Protein AF-A0A970ZNP4-F1 (afdb_monomer)

Mean predicted aligned error: 9.45 Å

Structure (mmCIF, N/CA/C/O backbone):
data_AF-A0A970ZNP4-F1
#
_entry.id   AF-A0A970ZNP4-F1
#
loop_
_atom_site.group_PDB
_atom_site.id
_atom_site.type_symbol
_atom_site.label_atom_id
_atom_site.label_alt_id
_atom_site.label_comp_id
_atom_site.label_asym_id
_atom_site.label_entity_id
_atom_site.label_seq_id
_atom_site.pdbx_PDB_ins_code
_atom_site.Cartn_x
_atom_site.Cartn_y
_atom_site.Cartn_z
_atom_site.occupancy
_atom_site.B_iso_or_equiv
_atom_site.auth_seq_id
_atom_site.auth_comp_id
_atom_site.auth_asym_id
_atom_site.auth_atom_id
_atom_site.pdbx_PDB_model_num
ATOM 1 N N . MET A 1 1 ? -16.690 27.751 26.626 1.00 48.38 1 MET A N 1
ATOM 2 C CA . MET A 1 1 ? -16.651 26.435 27.299 1.00 48.38 1 MET A CA 1
ATOM 3 C C . MET A 1 1 ? -15.230 25.912 27.147 1.00 48.38 1 MET A C 1
ATOM 5 O O . MET A 1 1 ? -14.760 25.891 26.016 1.00 48.38 1 MET A O 1
ATOM 9 N N . ARG A 1 2 ? -14.487 25.682 28.239 1.00 40.22 2 ARG A N 1
ATOM 10 C CA . ARG A 1 2 ? -13.051 25.351 28.149 1.00 40.22 2 ARG A CA 1
ATOM 11 C C . ARG A 1 2 ? -12.902 23.852 27.873 1.00 40.22 2 ARG A C 1
ATOM 13 O O . ARG A 1 2 ? -13.721 23.067 28.326 1.00 40.22 2 ARG A O 1
ATOM 20 N N . GLU A 1 3 ? -11.854 23.448 27.167 1.00 37.31 3 GLU A N 1
ATOM 21 C CA . GLU A 1 3 ? -11.549 22.052 26.788 1.00 37.31 3 GLU A CA 1
ATOM 22 C C . GLU A 1 3 ? -11.584 21.066 27.981 1.00 37.31 3 GLU A C 1
ATOM 24 O O . GLU A 1 3 ? -12.056 19.936 27.865 1.00 37.31 3 GLU A O 1
ATOM 29 N N . ARG A 1 4 ? -11.217 21.542 29.180 1.00 40.09 4 ARG A N 1
ATOM 30 C CA . ARG A 1 4 ? -11.332 20.806 30.453 1.00 40.09 4 ARG A CA 1
ATOM 31 C C . ARG A 1 4 ? -12.770 20.490 30.888 1.00 40.09 4 ARG A C 1
ATOM 33 O O . ARG A 1 4 ? -12.976 19.500 31.584 1.00 40.09 4 ARG A O 1
ATOM 40 N N . ASP A 1 5 ? -13.746 21.304 30.499 1.00 43.19 5 ASP A N 1
ATOM 41 C CA . ASP A 1 5 ? -15.160 21.101 30.836 1.00 43.19 5 ASP A CA 1
ATOM 42 C C . ASP A 1 5 ? -15.802 20.051 29.909 1.00 43.19 5 ASP A C 1
ATOM 44 O O . ASP A 1 5 ? -16.650 19.278 30.348 1.00 43.19 5 ASP A O 1
ATOM 48 N N . ILE A 1 6 ? -15.341 19.962 28.653 1.00 50.75 6 ILE A N 1
ATOM 49 C CA . ILE A 1 6 ? -15.763 18.940 27.676 1.00 50.75 6 ILE A CA 1
ATOM 50 C C . ILE A 1 6 ? -15.224 17.560 28.077 1.00 50.75 6 ILE A C 1
ATOM 52 O O . ILE A 1 6 ? -15.974 16.586 28.090 1.00 50.75 6 ILE A O 1
ATOM 56 N N . LEU A 1 7 ? -13.951 17.481 28.477 1.00 48.47 7 LEU A N 1
ATOM 57 C CA . LEU A 1 7 ? -13.337 16.230 28.938 1.00 48.47 7 LEU A CA 1
ATOM 58 C C . LEU A 1 7 ? -13.996 15.693 30.221 1.00 48.47 7 LEU A C 1
ATOM 60 O O . LEU A 1 7 ? -14.246 14.498 30.322 1.00 48.47 7 LEU A O 1
ATOM 64 N N . ARG A 1 8 ? -14.384 16.572 31.159 1.00 49.75 8 ARG A N 1
ATOM 65 C CA . ARG A 1 8 ? -15.131 16.176 32.371 1.00 49.75 8 ARG A CA 1
ATOM 66 C C . ARG A 1 8 ? -16.548 15.673 32.090 1.00 49.75 8 ARG A C 1
ATOM 68 O O . ARG A 1 8 ? -17.043 14.834 32.833 1.00 49.75 8 ARG A O 1
ATOM 75 N N . LEU A 1 9 ? -17.203 16.170 31.040 1.00 50.91 9 LEU A N 1
ATOM 76 C CA . LEU A 1 9 ? -18.527 15.696 30.621 1.00 50.91 9 LEU A CA 1
ATOM 77 C C . LEU A 1 9 ? -18.460 14.311 29.956 1.00 50.91 9 LEU A C 1
ATOM 79 O O . LEU A 1 9 ? -19.361 13.496 30.157 1.00 50.91 9 LEU A O 1
ATOM 83 N N . LEU A 1 10 ? -17.383 14.017 29.219 1.00 50.75 10 LEU A N 1
ATOM 84 C CA . LEU A 1 10 ? -17.155 12.714 28.582 1.00 50.75 10 LEU A CA 1
ATOM 85 C C . LEU A 1 10 ? -16.778 11.601 29.577 1.00 50.75 10 LEU A C 1
ATOM 87 O O . LEU A 1 10 ? -17.023 10.435 29.283 1.00 50.75 10 LEU A O 1
ATOM 91 N N . ASP A 1 11 ? -16.271 11.950 30.762 1.00 53.75 11 ASP A N 1
ATOM 92 C CA . ASP A 1 11 ? -15.848 11.011 31.818 1.00 53.75 11 ASP A CA 1
ATOM 93 C C . ASP A 1 11 ? -16.988 10.492 32.712 1.00 53.75 11 ASP A C 1
ATOM 95 O O . ASP A 1 11 ? -16.768 9.753 33.674 1.00 53.75 11 ASP A O 1
ATOM 99 N N . THR A 1 12 ? -18.240 10.851 32.416 1.00 62.88 12 THR A N 1
ATOM 100 C CA . THR A 1 12 ? -19.369 10.352 33.207 1.00 62.88 12 THR A CA 1
ATOM 101 C C . THR A 1 12 ? -19.718 8.934 32.731 1.00 62.88 12 THR A C 1
ATOM 103 O O . THR A 1 12 ? -20.007 8.758 31.544 1.00 62.88 12 THR A O 1
ATOM 106 N N . PRO A 1 13 ? -19.772 7.907 33.605 1.00 67.94 13 PRO A N 1
ATOM 107 C CA . PRO A 1 13 ? -20.071 6.527 33.199 1.00 67.94 13 PRO A CA 1
ATOM 108 C C . PRO A 1 13 ? -21.370 6.376 32.391 1.00 67.94 13 PRO A C 1
ATOM 110 O O . PRO A 1 13 ? -21.475 5.511 31.523 1.00 67.94 13 PRO A O 1
ATOM 113 N N . SER A 1 14 ? -22.351 7.250 32.637 1.00 74.94 14 SER A N 1
ATOM 114 C CA . SER A 1 14 ? -23.608 7.337 31.888 1.00 74.94 14 SER A CA 1
ATOM 115 C C . SER A 1 14 ? -23.428 7.845 30.451 1.00 74.94 14 SER A C 1
ATOM 117 O O . SER A 1 14 ? -24.076 7.333 29.539 1.00 74.94 14 SER A O 1
ATOM 119 N N . VAL A 1 15 ? -22.529 8.806 30.229 1.00 74.06 15 VAL A N 1
ATOM 120 C CA . VAL A 1 15 ? -22.193 9.345 28.902 1.00 74.06 15 VAL A CA 1
ATOM 121 C C . VAL A 1 15 ? -21.414 8.306 28.101 1.00 74.06 15 VAL A C 1
ATOM 123 O O . VAL A 1 15 ? -21.792 8.009 26.971 1.00 74.06 15 VAL A O 1
ATOM 126 N N . LEU A 1 16 ? -20.413 7.661 28.709 1.00 70.69 16 LEU A N 1
ATOM 127 C CA . LEU A 1 16 ? -19.675 6.563 28.075 1.00 70.69 16 LEU A CA 1
ATOM 128 C C . LEU A 1 16 ? -20.585 5.386 27.709 1.00 70.69 16 LEU A C 1
ATOM 130 O O . LEU A 1 16 ? -20.451 4.821 26.623 1.00 70.69 16 LEU A O 1
ATOM 134 N N . LYS A 1 17 ? -21.534 5.024 28.582 1.00 77.75 17 LYS A N 1
ATOM 135 C CA . LYS A 1 17 ? -22.530 3.985 28.290 1.00 77.75 17 LYS A CA 1
ATOM 136 C C . LYS A 1 17 ? -23.387 4.359 27.078 1.00 77.75 17 LYS A C 1
ATOM 138 O O . LYS A 1 17 ? -23.500 3.557 26.157 1.00 77.75 17 LYS A O 1
ATOM 143 N N . ARG A 1 18 ? -23.913 5.586 27.037 1.00 76.19 18 ARG A N 1
ATOM 144 C CA . ARG A 1 18 ? -24.729 6.077 25.916 1.00 76.19 18 ARG A CA 1
ATOM 145 C C . ARG A 1 18 ? -23.945 6.128 24.600 1.00 76.19 18 ARG A C 1
ATOM 147 O O . ARG A 1 18 ? -24.473 5.728 23.567 1.00 76.19 18 ARG A O 1
ATOM 154 N N . ILE A 1 19 ? -22.682 6.561 24.640 1.00 72.38 19 ILE A N 1
ATOM 155 C CA . ILE A 1 19 ? -21.787 6.548 23.472 1.00 72.38 19 ILE A CA 1
ATOM 156 C C . ILE A 1 19 ? -21.588 5.112 22.975 1.00 72.38 19 ILE A C 1
ATOM 158 O O . ILE A 1 19 ? -21.717 4.855 21.782 1.00 72.38 19 ILE A O 1
ATOM 162 N N . ARG A 1 20 ? -21.324 4.156 23.875 1.00 75.81 20 ARG A N 1
ATOM 163 C CA . ARG A 1 20 ? -21.176 2.737 23.511 1.00 75.81 20 ARG A CA 1
ATOM 164 C C . ARG A 1 20 ? -22.447 2.163 22.888 1.00 75.81 20 ARG A C 1
ATOM 166 O O . ARG A 1 20 ? -22.358 1.449 21.896 1.00 75.81 20 ARG A O 1
ATOM 173 N N . GLU A 1 21 ? -23.615 2.492 23.434 1.00 80.12 21 GLU A N 1
ATOM 174 C CA . GLU A 1 21 ? -24.911 2.075 22.885 1.00 80.12 21 GLU A CA 1
ATOM 175 C C . GLU A 1 21 ? -25.157 2.665 21.489 1.00 80.12 21 GLU A C 1
ATOM 177 O O . GLU A 1 21 ? -25.585 1.941 20.590 1.00 80.12 21 GLU A O 1
ATOM 182 N N . GLN A 1 22 ? -24.824 3.942 21.272 1.00 77.06 22 GLN A N 1
ATOM 183 C CA . GLN A 1 22 ? -24.899 4.572 19.950 1.00 77.06 22 GLN A CA 1
ATOM 184 C C . GLN A 1 22 ? -23.922 3.949 18.951 1.00 77.06 22 GLN A C 1
ATOM 186 O O . GLN A 1 22 ? -24.313 3.658 17.825 1.00 77.06 22 GLN A O 1
ATOM 191 N N . LEU A 1 23 ? -22.677 3.684 19.353 1.00 76.69 23 LEU A N 1
ATOM 192 C CA . LEU A 1 23 ? -21.701 3.004 18.497 1.00 76.69 23 LEU A CA 1
ATOM 193 C C . LEU A 1 23 ? -22.172 1.597 18.117 1.00 76.69 23 LEU A C 1
ATOM 195 O O . LEU A 1 23 ? -22.095 1.226 16.949 1.00 76.69 23 LEU A O 1
ATOM 199 N N . ALA A 1 24 ? -22.721 0.837 19.070 1.00 79.50 24 ALA A N 1
ATOM 200 C CA . ALA A 1 24 ? -23.290 -0.482 18.801 1.00 79.50 24 ALA A CA 1
ATOM 201 C C . ALA A 1 24 ? -24.495 -0.407 17.849 1.00 79.50 24 ALA A C 1
ATOM 203 O O . ALA A 1 24 ? -24.651 -1.257 16.973 1.00 79.50 24 ALA A O 1
ATOM 204 N N . HIS A 1 25 ? -25.335 0.621 17.992 1.00 80.81 25 HIS A N 1
ATOM 205 C CA . HIS A 1 25 ? -26.450 0.880 17.084 1.00 80.81 25 HIS A CA 1
ATOM 206 C C . HIS A 1 25 ? -25.985 1.189 15.658 1.00 80.81 25 HIS A C 1
ATOM 208 O O . HIS A 1 25 ? -26.471 0.568 14.714 1.00 80.81 25 HIS A O 1
ATOM 214 N N . TYR A 1 26 ? -25.006 2.081 15.493 1.00 74.25 26 TYR A N 1
ATOM 215 C CA . TYR A 1 26 ? -24.437 2.382 14.177 1.00 74.25 26 TYR A CA 1
ATOM 216 C C . TYR A 1 26 ? -23.738 1.180 13.558 1.00 74.25 26 TYR A C 1
ATOM 218 O O . TYR A 1 26 ? -23.892 0.938 12.366 1.00 74.25 26 TYR A O 1
ATOM 226 N N . GLN A 1 27 ? -23.030 0.388 14.363 1.00 78.06 27 GLN A N 1
ATOM 227 C CA . GLN A 1 27 ? -22.402 -0.838 13.890 1.00 78.06 27 GLN A CA 1
ATOM 228 C C . GLN A 1 27 ? -23.439 -1.801 13.294 1.00 78.06 27 GLN A C 1
ATOM 230 O O . GLN A 1 27 ? -23.195 -2.338 12.220 1.00 78.06 27 GLN A O 1
ATOM 235 N N . ARG A 1 28 ? -24.599 -1.988 13.944 1.00 81.69 28 ARG A N 1
ATOM 236 C CA . ARG A 1 28 ? -25.686 -2.824 13.401 1.00 81.69 28 ARG A CA 1
ATOM 237 C C . ARG A 1 28 ? -26.210 -2.293 12.072 1.00 81.69 28 ARG A C 1
ATOM 239 O O . ARG A 1 28 ? -26.260 -3.051 11.115 1.00 81.69 28 ARG A O 1
ATOM 246 N N . LYS A 1 29 ? -26.498 -0.991 11.986 1.00 78.75 29 LYS A N 1
ATOM 247 C CA . LYS A 1 29 ? -26.946 -0.364 10.732 1.00 78.75 29 LYS A CA 1
ATOM 248 C C . LYS A 1 29 ? -25.938 -0.526 9.594 1.00 78.75 29 LYS A C 1
ATOM 250 O O . LYS A 1 29 ? -26.331 -0.729 8.455 1.00 78.75 29 LYS A O 1
ATOM 255 N N . LEU A 1 30 ? -24.643 -0.422 9.891 1.00 74.50 30 LEU A N 1
ATOM 256 C CA . LEU A 1 30 ? -23.593 -0.613 8.892 1.00 74.50 30 LEU A CA 1
ATOM 257 C C . LEU A 1 30 ? -23.486 -2.072 8.435 1.00 74.50 30 LEU A C 1
ATOM 259 O O . LEU A 1 30 ? -23.190 -2.296 7.269 1.00 74.50 30 LEU A O 1
ATOM 263 N N . VAL A 1 31 ? -23.738 -3.045 9.319 1.00 79.19 31 VAL A N 1
ATOM 264 C CA . VAL A 1 31 ? -23.841 -4.463 8.933 1.00 79.19 31 VAL A CA 1
ATOM 265 C C . VAL A 1 31 ? -25.063 -4.687 8.048 1.00 79.19 31 VAL A C 1
ATOM 267 O O . VAL A 1 31 ? -24.909 -5.255 6.980 1.00 79.19 31 VAL A O 1
ATOM 270 N N . GLU A 1 32 ? -26.236 -4.180 8.431 1.00 81.00 32 GLU A N 1
ATOM 271 C CA . GLU A 1 32 ? -27.460 -4.280 7.619 1.00 81.00 32 GLU A CA 1
ATOM 272 C C . GLU A 1 32 ? -27.266 -3.665 6.225 1.00 81.00 32 GLU A C 1
ATOM 274 O O . GLU A 1 32 ? -27.632 -4.271 5.224 1.00 81.00 32 GLU A O 1
ATOM 279 N N . LEU A 1 33 ? -26.626 -2.492 6.151 1.00 75.81 33 LEU A N 1
ATOM 280 C CA . LEU A 1 33 ? -26.272 -1.861 4.881 1.00 75.81 33 LEU A CA 1
ATOM 281 C C . LEU A 1 33 ? -25.282 -2.727 4.090 1.00 75.81 33 LEU A C 1
ATOM 283 O O . LEU A 1 33 ? -25.441 -2.887 2.889 1.00 75.81 33 LEU A O 1
ATOM 287 N N . ALA A 1 34 ? -24.269 -3.290 4.759 1.00 73.31 34 ALA A N 1
ATOM 288 C CA . ALA A 1 34 ? -23.287 -4.184 4.153 1.00 73.31 34 ALA A CA 1
ATOM 289 C C . ALA A 1 34 ? -23.894 -5.500 3.649 1.00 73.31 34 ALA A C 1
ATOM 291 O O . ALA A 1 34 ? -23.350 -6.104 2.737 1.00 73.31 34 ALA A O 1
ATOM 292 N N . GLU A 1 35 ? -24.998 -5.970 4.216 1.00 79.50 35 GLU A N 1
ATOM 293 C CA . GLU A 1 35 ? -25.706 -7.168 3.750 1.00 79.50 35 GLU A CA 1
ATOM 294 C C . GLU A 1 35 ? -26.656 -6.872 2.575 1.00 79.50 35 GLU A C 1
ATOM 296 O O . GLU A 1 35 ? -27.124 -7.805 1.925 1.00 79.50 35 GLU A O 1
ATOM 301 N N . ASP A 1 36 ? -26.900 -5.596 2.256 1.00 77.19 36 ASP A N 1
ATOM 302 C CA . ASP A 1 36 ? -27.669 -5.191 1.080 1.00 77.19 36 ASP A CA 1
ATOM 303 C C . ASP A 1 36 ? -26.842 -5.386 -0.205 1.00 77.19 36 ASP A C 1
ATOM 305 O O . ASP A 1 36 ? -25.838 -4.707 -0.449 1.00 77.19 36 ASP A O 1
ATOM 309 N N . ASP A 1 37 ? -27.302 -6.301 -1.062 1.00 60.91 37 ASP A N 1
ATOM 310 C CA . ASP A 1 37 ? -26.721 -6.630 -2.374 1.00 60.91 37 ASP A CA 1
ATOM 311 C C . ASP A 1 37 ? -26.656 -5.431 -3.348 1.00 60.91 37 ASP A C 1
ATOM 313 O O . ASP A 1 37 ? -26.075 -5.534 -4.432 1.00 60.91 37 ASP A O 1
ATOM 317 N N . GLN A 1 38 ? -27.233 -4.275 -2.996 1.00 65.06 38 GLN A N 1
ATOM 318 C CA . GLN A 1 38 ? -27.072 -3.038 -3.765 1.00 65.06 38 GLN A CA 1
ATOM 319 C C . GLN A 1 38 ? -25.725 -2.326 -3.552 1.00 65.06 38 GLN A C 1
ATOM 321 O O . GLN A 1 38 ? -25.400 -1.403 -4.315 1.00 65.06 38 GLN A O 1
ATOM 326 N N . ILE A 1 39 ? -24.904 -2.740 -2.578 1.00 55.62 39 ILE A N 1
ATOM 327 C CA . ILE A 1 39 ? -23.523 -2.253 -2.465 1.00 55.62 39 ILE A CA 1
ATOM 328 C C . ILE A 1 39 ? -22.686 -2.806 -3.624 1.00 55.62 39 ILE A C 1
ATOM 330 O O . ILE A 1 39 ? -22.518 -4.005 -3.809 1.00 55.62 39 ILE A O 1
ATOM 334 N N . ARG A 1 40 ? -22.145 -1.893 -4.437 1.00 55.62 40 ARG A N 1
ATOM 335 C CA . ARG A 1 40 ? -21.573 -2.211 -5.757 1.00 55.62 40 ARG A CA 1
ATOM 336 C C . ARG A 1 40 ? -20.247 -2.979 -5.745 1.00 55.62 40 ARG A C 1
ATOM 338 O O . ARG A 1 40 ? -19.869 -3.482 -6.800 1.00 55.62 40 ARG A O 1
ATOM 345 N N . ASP A 1 41 ? -19.533 -3.046 -4.624 1.00 65.94 41 ASP A N 1
ATOM 346 C CA . ASP A 1 41 ? -18.239 -3.733 -4.539 1.00 65.94 41 ASP A CA 1
ATOM 347 C C . ASP A 1 41 ? -18.282 -4.854 -3.493 1.00 65.94 41 ASP A C 1
ATOM 349 O O . ASP A 1 41 ? -18.280 -4.604 -2.288 1.00 65.94 41 ASP A O 1
ATOM 353 N N . LYS A 1 42 ? -18.296 -6.101 -3.979 1.00 68.12 42 LYS A N 1
ATOM 354 C CA . LYS A 1 42 ? -18.314 -7.313 -3.149 1.00 68.12 42 LYS A CA 1
ATOM 355 C C . LYS A 1 42 ? -17.078 -7.448 -2.256 1.00 68.12 42 LYS A C 1
ATOM 357 O O . LYS A 1 42 ? -17.182 -8.011 -1.172 1.00 68.12 42 LYS A O 1
ATOM 362 N N . ALA A 1 43 ? -15.923 -6.934 -2.682 1.00 65.06 43 ALA A N 1
ATOM 363 C CA . ALA A 1 43 ? -14.706 -6.999 -1.877 1.00 65.06 43 ALA A CA 1
ATOM 364 C C . ALA A 1 43 ? -14.776 -6.024 -0.694 1.00 65.06 43 ALA A C 1
ATOM 366 O O . ALA A 1 43 ? -14.405 -6.377 0.427 1.00 65.06 43 ALA A O 1
ATOM 367 N N . ASP A 1 44 ? -15.297 -4.814 -0.914 1.00 65.12 44 ASP A N 1
ATOM 368 C CA . ASP A 1 44 ? -15.559 -3.870 0.177 1.00 65.12 44 ASP A CA 1
ATOM 369 C C . ASP A 1 44 ? -16.639 -4.422 1.121 1.00 65.12 44 ASP A C 1
ATOM 371 O O . ASP A 1 44 ? -16.475 -4.360 2.340 1.00 65.12 44 ASP A O 1
ATOM 375 N N . GLN A 1 45 ? -17.688 -5.039 0.570 1.00 72.25 45 GLN A N 1
ATOM 376 C CA . GLN A 1 45 ? -18.751 -5.704 1.325 1.00 72.25 45 GLN A CA 1
ATOM 377 C C . GLN A 1 45 ? -18.200 -6.789 2.268 1.00 72.25 45 GLN A C 1
ATOM 379 O O . GLN A 1 45 ? -18.438 -6.742 3.476 1.00 72.25 45 GLN A O 1
ATOM 384 N N . GLU A 1 46 ? -17.403 -7.728 1.748 1.00 73.62 46 GLU A N 1
ATOM 385 C CA . GLU A 1 46 ? -16.771 -8.781 2.553 1.00 73.62 46 GLU A CA 1
ATOM 386 C C . GLU A 1 46 ? -15.858 -8.209 3.640 1.00 73.62 46 GLU A C 1
ATOM 388 O O . GLU A 1 46 ? -15.899 -8.667 4.783 1.00 73.62 46 GLU A O 1
ATOM 393 N N . ASN A 1 47 ? -15.061 -7.186 3.324 1.00 70.56 47 ASN A N 1
ATOM 394 C CA . ASN A 1 47 ? -14.172 -6.557 4.301 1.00 70.56 47 ASN A CA 1
ATOM 395 C C . ASN A 1 47 ? -14.951 -5.867 5.431 1.00 70.56 47 ASN A C 1
ATOM 397 O O . ASN A 1 47 ? -14.580 -5.993 6.602 1.00 70.56 47 ASN A O 1
ATOM 401 N N . ILE A 1 48 ? -16.049 -5.177 5.102 1.00 71.31 48 ILE A N 1
ATOM 402 C CA . ILE A 1 48 ? -16.929 -4.540 6.088 1.00 71.31 48 ILE A CA 1
ATOM 403 C C . ILE A 1 48 ? -17.562 -5.598 6.996 1.00 71.31 48 ILE A C 1
ATOM 405 O O . ILE A 1 48 ? -17.535 -5.440 8.218 1.00 71.31 48 ILE A O 1
ATOM 409 N N . LEU A 1 49 ? -18.079 -6.695 6.435 1.00 78.06 49 LEU A N 1
ATOM 410 C CA . LEU A 1 49 ? -18.687 -7.774 7.218 1.00 78.06 49 LEU A CA 1
ATOM 411 C C . LEU A 1 49 ? -17.660 -8.474 8.115 1.00 78.06 49 LEU A C 1
ATOM 413 O O . LEU A 1 49 ? -17.908 -8.632 9.312 1.00 78.06 49 LEU A O 1
ATOM 417 N N . ARG A 1 50 ? -16.473 -8.806 7.595 1.00 76.88 50 ARG A N 1
ATOM 418 C CA . ARG A 1 50 ? -15.397 -9.418 8.395 1.00 76.88 50 ARG A CA 1
ATOM 419 C C . ARG A 1 50 ? -15.005 -8.547 9.588 1.00 76.88 50 ARG A C 1
ATOM 421 O O . ARG A 1 50 ? -14.822 -9.063 10.690 1.00 76.88 50 ARG A O 1
ATOM 428 N N . PHE A 1 51 ? -14.930 -7.232 9.396 1.00 75.44 51 PHE A N 1
ATOM 429 C CA . PHE A 1 51 ? -14.565 -6.299 10.458 1.00 75.44 51 PHE A CA 1
ATOM 430 C C . PHE A 1 51 ? -15.709 -6.047 11.454 1.00 75.44 51 PHE A C 1
ATOM 432 O O . PHE A 1 51 ? -15.528 -6.154 12.671 1.00 75.44 51 PHE A O 1
ATOM 439 N N . LEU A 1 52 ? -16.904 -5.705 10.964 1.00 76.75 52 LEU A N 1
ATOM 440 C CA . LEU A 1 52 ? -18.018 -5.290 11.817 1.00 76.75 52 LEU A CA 1
ATOM 441 C C . LEU A 1 52 ? -18.715 -6.474 12.487 1.00 76.75 52 LEU A C 1
ATOM 443 O O . LEU A 1 52 ? -19.010 -6.380 13.684 1.00 76.75 52 LEU A O 1
ATOM 447 N N . ARG A 1 53 ? -18.963 -7.564 11.750 1.00 79.12 53 ARG A N 1
ATOM 448 C CA . ARG A 1 53 ? -19.670 -8.758 12.234 1.00 79.12 53 ARG A CA 1
ATOM 449 C C . ARG A 1 53 ? -18.704 -9.744 12.876 1.00 79.12 53 ARG A C 1
ATOM 451 O O . ARG A 1 53 ? -18.854 -10.056 14.054 1.00 79.12 53 ARG A O 1
ATOM 458 N N . ASP A 1 54 ? -17.687 -10.166 12.129 1.00 79.12 54 ASP A N 1
ATOM 459 C CA . ASP A 1 54 ? -16.841 -11.300 12.528 1.00 79.12 54 ASP A CA 1
ATOM 460 C C . ASP A 1 54 ? -15.669 -10.885 13.429 1.00 79.12 54 ASP A C 1
ATOM 462 O O . ASP A 1 54 ? -14.925 -11.737 13.916 1.00 79.12 54 ASP A O 1
ATOM 466 N N . LYS A 1 55 ? -15.502 -9.573 13.664 1.00 74.62 55 LYS A N 1
ATOM 467 C CA . LYS A 1 55 ? -14.409 -8.981 14.456 1.00 74.62 55 LYS A CA 1
ATOM 468 C C . LYS A 1 55 ? -13.023 -9.442 13.996 1.00 74.62 55 LYS A C 1
ATOM 470 O O . LYS A 1 55 ? -12.068 -9.410 14.771 1.00 74.62 55 LYS A O 1
ATOM 475 N N . GLN A 1 56 ? -12.908 -9.851 12.734 1.00 77.75 56 GLN A N 1
ATOM 476 C CA . GLN A 1 56 ? -11.646 -10.241 12.134 1.00 77.75 56 GLN A CA 1
ATOM 477 C C . GLN A 1 56 ? -10.870 -8.986 11.766 1.00 77.75 56 GLN A C 1
ATOM 479 O O . GLN A 1 56 ? -11.349 -8.126 11.026 1.00 77.75 56 GLN A O 1
ATOM 484 N N . LEU A 1 57 ? -9.660 -8.895 12.303 1.00 71.94 57 LEU A N 1
ATOM 485 C CA . LEU A 1 57 ? -8.744 -7.808 12.008 1.00 71.94 57 LEU A CA 1
ATOM 486 C C . LEU A 1 57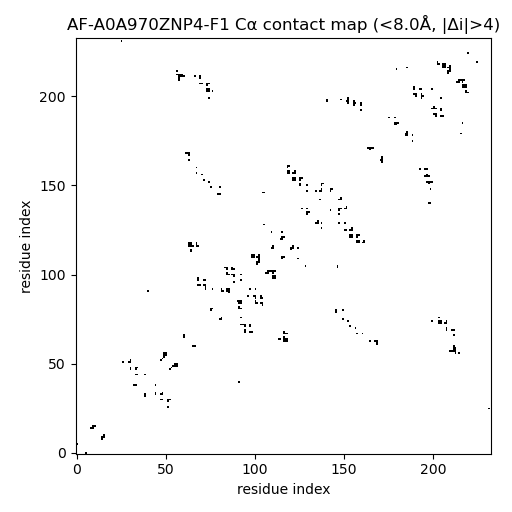 ? -7.844 -8.205 10.830 1.00 71.94 57 LEU A C 1
ATOM 488 O O . LEU A 1 57 ? -7.482 -9.381 10.718 1.00 71.94 57 LEU A O 1
ATOM 492 N N . PRO A 1 58 ? -7.460 -7.247 9.968 1.00 76.75 58 PRO A N 1
ATOM 493 C CA . PRO A 1 58 ? -6.356 -7.430 9.038 1.00 76.75 58 PRO A CA 1
ATOM 494 C C . PRO A 1 58 ? -5.138 -8.008 9.761 1.00 76.75 58 PRO A C 1
ATOM 496 O O . PRO A 1 58 ? -4.709 -7.488 10.792 1.00 76.75 58 PRO A O 1
ATOM 499 N N . ILE A 1 59 ? -4.613 -9.105 9.227 1.00 84.12 59 ILE A N 1
ATOM 500 C CA . ILE A 1 59 ? -3.431 -9.779 9.760 1.00 84.12 59 ILE A CA 1
ATOM 501 C C . ILE A 1 59 ? -2.202 -9.107 9.154 1.00 84.12 59 ILE A C 1
ATOM 503 O O . ILE A 1 59 ? -2.215 -8.738 7.978 1.00 84.12 59 ILE A O 1
ATOM 507 N N . HIS A 1 60 ? -1.141 -8.965 9.946 1.00 91.19 60 HIS A N 1
ATOM 508 C CA . HIS A 1 60 ? 0.150 -8.523 9.437 1.00 91.19 60 HIS A CA 1
ATOM 509 C C . HIS A 1 60 ? 0.594 -9.405 8.261 1.00 91.19 60 HIS A C 1
ATOM 511 O O . HIS A 1 60 ? 0.664 -10.627 8.422 1.00 91.19 60 HIS A O 1
ATOM 517 N N . PRO A 1 61 ? 0.918 -8.817 7.096 1.00 93.31 61 PRO A N 1
ATOM 518 C CA . PRO A 1 61 ? 1.531 -9.565 6.011 1.00 93.31 61 PRO A CA 1
ATOM 519 C C . PRO A 1 61 ? 2.775 -10.324 6.489 1.00 93.31 61 PRO A C 1
ATOM 521 O O . PRO A 1 61 ? 3.576 -9.795 7.267 1.00 93.31 61 PRO A O 1
ATOM 524 N N . ALA A 1 62 ? 2.953 -11.563 6.037 1.00 93.19 62 ALA A N 1
ATOM 525 C CA . ALA A 1 62 ? 4.050 -12.410 6.500 1.00 93.19 62 ALA A CA 1
ATOM 526 C C . ALA A 1 62 ? 5.393 -11.996 5.879 1.00 93.19 62 ALA A C 1
ATOM 528 O O . ALA A 1 62 ? 6.454 -12.263 6.446 1.00 93.19 62 ALA A O 1
ATOM 529 N N . THR A 1 63 ? 5.349 -11.334 4.720 1.00 95.31 63 THR A N 1
ATOM 530 C CA . THR A 1 63 ? 6.524 -10.983 3.913 1.00 95.31 63 THR A CA 1
ATOM 531 C C . THR A 1 63 ? 6.561 -9.496 3.557 1.00 95.31 63 THR A C 1
ATOM 533 O O . THR A 1 63 ? 5.539 -8.809 3.557 1.00 95.31 63 THR A O 1
ATOM 536 N N . ILE A 1 64 ? 7.748 -8.977 3.225 1.00 96.06 64 ILE A N 1
ATOM 537 C CA . ILE A 1 64 ? 7.899 -7.573 2.805 1.00 96.06 64 ILE A CA 1
ATOM 538 C C . ILE A 1 64 ? 7.311 -7.350 1.410 1.00 96.06 64 ILE A C 1
ATOM 540 O O . ILE A 1 64 ? 6.792 -6.277 1.122 1.00 96.06 64 ILE A O 1
ATOM 544 N N . GLU A 1 65 ? 7.326 -8.368 0.563 1.00 96.25 65 GLU A N 1
ATOM 545 C CA . GLU A 1 65 ? 6.687 -8.385 -0.745 1.00 96.25 65 GLU A CA 1
ATOM 546 C C . GLU A 1 65 ? 5.174 -8.132 -0.620 1.00 96.25 65 GLU A C 1
ATOM 548 O O . GLU A 1 65 ? 4.614 -7.280 -1.313 1.00 96.25 65 GLU A O 1
ATOM 553 N N . GLU A 1 66 ? 4.506 -8.791 0.329 1.00 95.44 66 GLU A N 1
ATOM 554 C CA . GLU A 1 66 ? 3.093 -8.531 0.619 1.00 95.44 66 GLU A CA 1
ATOM 555 C C . GLU A 1 66 ? 2.868 -7.144 1.242 1.00 95.44 66 GLU A C 1
ATOM 557 O O . GLU A 1 66 ? 1.878 -6.483 0.908 1.00 95.44 66 GLU A O 1
ATOM 562 N N . VAL A 1 67 ? 3.779 -6.657 2.099 1.00 96.62 67 VAL A N 1
ATOM 563 C CA . VAL A 1 67 ? 3.750 -5.260 2.585 1.00 96.62 67 VAL A CA 1
ATOM 564 C C . VAL A 1 67 ? 3.819 -4.288 1.403 1.00 96.62 67 VAL A C 1
ATOM 566 O O . VAL A 1 67 ? 3.048 -3.331 1.350 1.00 96.62 67 VAL A O 1
ATOM 569 N N . MET A 1 68 ? 4.677 -4.553 0.416 1.00 97.50 68 MET A N 1
ATOM 570 C CA . MET A 1 68 ? 4.817 -3.728 -0.785 1.00 97.50 68 MET A CA 1
ATOM 571 C C . MET A 1 68 ? 3.571 -3.765 -1.679 1.00 97.50 68 MET A C 1
ATOM 573 O O . MET A 1 68 ? 3.168 -2.721 -2.198 1.00 97.50 68 MET A O 1
ATOM 577 N N . LYS A 1 69 ? 2.905 -4.918 -1.818 1.00 96.50 69 LYS A N 1
ATOM 578 C CA . LYS A 1 69 ? 1.615 -5.019 -2.528 1.00 96.50 69 LYS A CA 1
ATOM 579 C C . LYS A 1 69 ? 0.510 -4.238 -1.811 1.00 96.50 69 LYS A C 1
ATOM 581 O O . LYS A 1 69 ? -0.239 -3.503 -2.456 1.00 96.50 69 LYS A O 1
ATOM 586 N N . ASN A 1 70 ? 0.445 -4.331 -0.480 1.00 94.94 70 ASN A N 1
ATOM 587 C CA . ASN A 1 70 ? -0.471 -3.529 0.340 1.00 94.94 70 ASN A CA 1
ATOM 588 C C . ASN A 1 70 ? -0.209 -2.030 0.169 1.00 94.94 70 ASN A C 1
ATOM 590 O O . ASN A 1 70 ? -1.138 -1.256 -0.070 1.00 94.94 70 ASN A O 1
ATOM 594 N N . PHE A 1 71 ? 1.063 -1.631 0.219 1.00 95.94 71 PHE A N 1
ATOM 595 C CA . PHE A 1 71 ? 1.487 -0.260 -0.027 1.00 95.94 71 PHE A CA 1
ATOM 596 C C . PHE A 1 71 ? 1.027 0.232 -1.403 1.00 95.94 71 PHE A C 1
ATOM 598 O O . PHE A 1 71 ? 0.380 1.275 -1.494 1.00 95.94 71 PHE A O 1
ATOM 605 N N . ALA A 1 72 ? 1.307 -0.526 -2.466 1.00 95.06 72 ALA A N 1
ATOM 606 C CA . ALA A 1 72 ? 0.930 -0.161 -3.827 1.00 95.06 72 ALA A CA 1
ATOM 607 C C . ALA A 1 72 ? -0.590 -0.034 -3.991 1.00 95.06 72 ALA A C 1
ATOM 609 O O . ALA A 1 72 ? -1.059 0.940 -4.583 1.00 95.06 72 ALA A O 1
ATOM 610 N N . SER A 1 73 ? -1.355 -0.972 -3.421 1.00 92.50 73 SER A N 1
ATOM 611 C CA . SER A 1 73 ? -2.820 -0.947 -3.431 1.00 92.50 73 SER A CA 1
ATOM 612 C C . SER A 1 73 ? -3.358 0.329 -2.773 1.00 92.50 73 SER A C 1
ATOM 614 O O . SER A 1 73 ? -4.153 1.054 -3.375 1.00 92.50 73 SER A O 1
ATOM 616 N N . SER A 1 74 ? -2.872 0.673 -1.575 1.00 91.31 74 SER A N 1
ATOM 617 C CA . SER A 1 74 ? -3.288 1.893 -0.872 1.00 91.31 74 SER A CA 1
ATOM 618 C C . SER A 1 74 ? -2.825 3.169 -1.577 1.00 91.31 74 SER A C 1
ATOM 620 O O . SER A 1 74 ? -3.626 4.090 -1.751 1.00 91.31 74 SER A O 1
ATOM 622 N N . ALA A 1 75 ? -1.581 3.227 -2.055 1.00 90.00 75 ALA A N 1
ATOM 623 C CA . ALA A 1 75 ? -1.043 4.373 -2.791 1.00 90.00 75 ALA A CA 1
ATOM 624 C C . ALA A 1 75 ? -1.820 4.649 -4.092 1.00 90.00 75 ALA A C 1
ATOM 626 O O . ALA A 1 75 ? -2.042 5.804 -4.466 1.00 90.00 75 ALA A O 1
ATOM 627 N N . CYS A 1 76 ? -2.299 3.594 -4.753 1.00 88.44 76 CYS A N 1
ATOM 628 C CA . CYS A 1 76 ? -3.079 3.680 -5.984 1.00 88.44 76 CYS A CA 1
ATOM 629 C C . CYS A 1 76 ? -4.593 3.828 -5.756 1.00 88.44 76 CYS A C 1
ATOM 631 O O . CYS A 1 76 ? -5.360 3.936 -6.715 1.00 88.44 76 CYS A O 1
ATOM 633 N N . SER A 1 77 ? -5.040 3.884 -4.500 1.00 82.94 77 SER A N 1
ATOM 634 C CA . SER A 1 77 ? -6.461 3.914 -4.149 1.00 82.94 77 SER A CA 1
ATOM 635 C C . SER A 1 77 ? -7.136 5.275 -4.395 1.00 82.94 77 SER A C 1
ATOM 637 O O . SER A 1 77 ? -8.360 5.371 -4.290 1.00 82.94 77 SER A O 1
ATOM 639 N N . TYR A 1 78 ? -6.392 6.332 -4.739 1.00 77.31 78 TYR A N 1
ATOM 640 C CA . TYR A 1 78 ? -6.958 7.645 -5.076 1.00 77.31 78 TYR A CA 1
ATOM 641 C C . TYR A 1 78 ? -7.738 7.610 -6.401 1.00 77.31 78 TYR A C 1
ATOM 643 O O . TYR A 1 78 ? -7.302 6.988 -7.366 1.00 77.31 78 TYR A O 1
ATOM 651 N N . SER A 1 79 ? -8.868 8.323 -6.471 1.00 69.00 79 SER A N 1
ATOM 652 C CA . SER A 1 79 ? -9.901 8.174 -7.514 1.00 69.00 79 SER A CA 1
ATOM 653 C C . SER A 1 79 ? -9.392 8.214 -8.959 1.00 69.00 79 SER A C 1
ATOM 655 O O . SER A 1 79 ? -9.841 7.417 -9.780 1.00 69.00 79 SER A O 1
ATOM 657 N N . VAL A 1 80 ? -8.448 9.103 -9.280 1.00 73.62 80 VAL A N 1
ATOM 658 C CA . VAL A 1 80 ? -7.895 9.231 -10.640 1.00 73.62 80 VAL A CA 1
ATOM 659 C C . VAL A 1 80 ? -7.047 8.013 -11.021 1.00 73.62 80 VAL A C 1
ATOM 661 O O . VAL A 1 80 ? -7.221 7.462 -12.104 1.00 73.62 80 VAL A O 1
ATOM 664 N N . VAL A 1 81 ? -6.171 7.563 -10.118 1.00 79.50 81 VAL A N 1
ATOM 665 C CA . VAL A 1 81 ? -5.292 6.401 -10.336 1.00 79.50 81 VAL A CA 1
ATOM 666 C C . VAL A 1 81 ? -6.114 5.113 -10.334 1.00 79.50 81 VAL A C 1
ATOM 668 O O . VAL A 1 81 ? -6.010 4.306 -11.257 1.00 79.50 81 VAL A O 1
ATOM 671 N N . ARG A 1 82 ? -7.010 4.977 -9.349 1.00 80.94 82 ARG A N 1
ATOM 672 C CA . ARG A 1 82 ? -7.939 3.854 -9.211 1.00 80.94 82 ARG A CA 1
ATOM 673 C C . ARG A 1 82 ? -8.753 3.652 -10.484 1.00 80.94 82 ARG A C 1
ATOM 675 O O . ARG A 1 82 ? -8.818 2.536 -10.978 1.00 80.94 82 ARG A O 1
ATOM 682 N N . ARG A 1 83 ? -9.318 4.724 -11.055 1.00 78.50 83 ARG A N 1
ATOM 683 C CA . ARG A 1 83 ? -10.128 4.640 -12.280 1.00 78.50 83 ARG A CA 1
ATOM 684 C C . ARG A 1 83 ? -9.344 4.062 -13.457 1.00 78.50 83 ARG A C 1
ATOM 686 O O . ARG A 1 83 ? -9.890 3.235 -14.179 1.00 78.50 83 ARG A O 1
ATOM 693 N N . GLN A 1 84 ? -8.094 4.485 -13.651 1.00 79.69 84 GLN A N 1
ATOM 694 C CA . GLN A 1 84 ? -7.270 3.951 -14.734 1.00 79.69 84 GLN A CA 1
ATOM 695 C C . GLN A 1 84 ? -6.963 2.469 -14.516 1.00 79.69 84 GLN A C 1
ATOM 697 O O . GLN A 1 84 ? -7.128 1.675 -15.436 1.00 79.69 84 GLN A O 1
ATOM 702 N N . LEU A 1 85 ? -6.557 2.088 -13.305 1.00 81.88 85 LEU A N 1
ATOM 703 C CA . LEU A 1 85 ? -6.270 0.692 -12.985 1.00 81.88 85 LEU A CA 1
ATOM 704 C C . LEU A 1 85 ? -7.513 -0.193 -13.149 1.00 81.88 85 LEU A C 1
ATOM 706 O O . LEU A 1 85 ? -7.421 -1.251 -13.762 1.00 81.88 85 LEU A O 1
ATOM 710 N N . THR A 1 86 ? -8.684 0.275 -12.707 1.00 81.19 86 THR A N 1
ATOM 711 C CA . THR A 1 86 ? -9.961 -0.423 -12.914 1.00 81.19 86 THR A CA 1
ATOM 712 C C . THR A 1 86 ? -10.277 -0.645 -14.382 1.00 81.19 86 THR A C 1
ATOM 714 O O . THR A 1 86 ? -10.786 -1.700 -14.739 1.00 81.19 86 THR A O 1
ATOM 717 N N . TRP A 1 87 ? -9.933 0.303 -15.252 1.00 81.62 87 TRP A N 1
ATOM 718 C CA . TRP A 1 87 ? -10.098 0.138 -16.695 1.00 81.62 87 TRP A CA 1
ATOM 719 C C . TRP A 1 87 ? -9.280 -1.033 -17.258 1.00 81.62 87 TRP A C 1
ATOM 721 O O . TRP A 1 87 ? -9.723 -1.686 -18.196 1.00 81.62 87 TRP A O 1
ATOM 731 N N . HIS A 1 88 ? -8.112 -1.319 -16.677 1.00 78.62 88 HIS A N 1
ATOM 732 C CA . HIS A 1 88 ? -7.241 -2.404 -17.130 1.00 78.62 88 HIS A CA 1
ATOM 733 C C . HIS A 1 88 ? -7.646 -3.787 -16.608 1.00 78.62 88 HIS A C 1
ATOM 735 O O . HIS A 1 88 ? -7.421 -4.767 -17.312 1.00 78.62 88 HIS A O 1
ATOM 741 N N . ILE A 1 89 ? -8.231 -3.881 -15.408 1.00 82.00 89 ILE A N 1
ATOM 742 C CA . ILE A 1 89 ? -8.582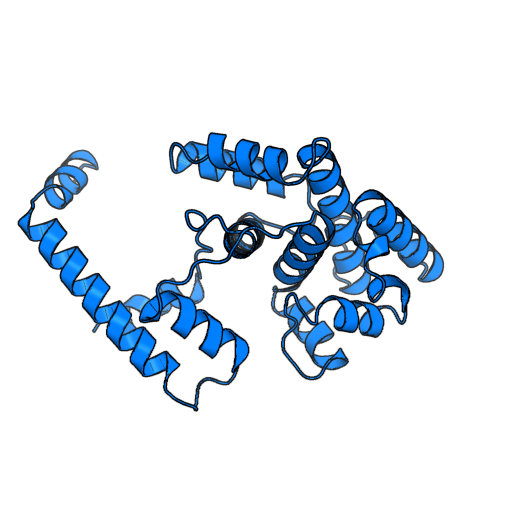 -5.177 -14.786 1.00 82.00 89 ILE A CA 1
ATOM 743 C C . ILE A 1 89 ? -10.091 -5.440 -14.684 1.00 82.00 89 ILE A C 1
ATOM 745 O O . ILE A 1 89 ? -10.497 -6.505 -14.237 1.00 82.00 89 ILE A O 1
ATOM 749 N N . GLY A 1 90 ? -10.935 -4.474 -15.055 1.00 78.19 90 GLY A N 1
ATOM 750 C CA . GLY A 1 90 ? -12.398 -4.579 -14.987 1.00 78.19 90 GLY A CA 1
ATOM 751 C C . GLY A 1 90 ? -13.003 -4.477 -13.579 1.00 78.19 90 GLY A C 1
ATOM 752 O O . GLY A 1 90 ? -14.220 -4.552 -13.443 1.00 78.19 90 GLY A O 1
ATOM 753 N N . ALA A 1 91 ? -12.186 -4.283 -12.540 1.00 78.75 91 ALA A N 1
ATOM 754 C CA . ALA A 1 91 ? -12.595 -4.226 -11.133 1.00 78.75 91 ALA A CA 1
ATOM 755 C C . ALA A 1 91 ? -11.761 -3.207 -10.333 1.00 78.75 91 ALA A C 1
ATOM 757 O O . ALA A 1 91 ? -10.757 -2.682 -10.816 1.00 78.75 91 ALA A O 1
ATOM 758 N N . ILE A 1 92 ? -12.170 -2.875 -9.107 1.00 80.69 92 ILE A N 1
ATOM 759 C CA . ILE A 1 92 ? -11.353 -2.028 -8.225 1.00 80.69 92 ILE A CA 1
ATOM 760 C C . ILE A 1 92 ? -10.083 -2.805 -7.835 1.00 80.69 92 ILE A C 1
ATOM 762 O O . ILE A 1 92 ? -10.194 -3.950 -7.401 1.00 80.69 92 ILE A O 1
ATOM 766 N N . PRO A 1 93 ? -8.876 -2.222 -7.990 1.00 84.31 93 PRO A N 1
ATOM 767 C CA . PRO A 1 93 ? -7.650 -2.892 -7.584 1.00 84.31 93 PRO A CA 1
ATOM 768 C C . PRO A 1 93 ? -7.640 -3.157 -6.084 1.00 84.31 93 PRO A C 1
ATOM 770 O O . PRO A 1 93 ? -7.864 -2.259 -5.272 1.00 84.31 93 PRO A O 1
ATOM 773 N N . THR A 1 94 ? -7.321 -4.394 -5.748 1.00 86.44 94 THR A N 1
ATOM 774 C CA . THR A 1 94 ? -7.120 -4.903 -4.395 1.00 86.44 94 THR A CA 1
ATOM 775 C C . THR A 1 94 ? -5.675 -5.365 -4.247 1.00 86.44 94 THR A C 1
ATOM 777 O O . THR A 1 94 ? -4.942 -5.472 -5.229 1.00 86.44 94 THR A O 1
ATOM 780 N N . VAL A 1 95 ? -5.260 -5.726 -3.033 1.00 87.12 95 VAL A N 1
ATOM 781 C CA . VAL A 1 95 ? -3.932 -6.319 -2.792 1.00 87.12 95 VAL A CA 1
ATOM 782 C C . VAL A 1 95 ? -3.687 -7.550 -3.678 1.00 87.12 95 VAL A C 1
ATOM 784 O O . VAL A 1 95 ? -2.580 -7.736 -4.173 1.00 87.12 95 VAL A O 1
ATOM 787 N N . ALA A 1 96 ? -4.725 -8.354 -3.932 1.00 86.75 96 ALA A N 1
ATOM 788 C CA . ALA A 1 96 ? -4.637 -9.548 -4.772 1.00 86.75 96 ALA A CA 1
ATOM 789 C C . ALA A 1 96 ? -4.508 -9.239 -6.274 1.00 86.75 96 ALA A C 1
ATOM 791 O O . ALA A 1 96 ? -3.974 -10.052 -7.016 1.00 86.75 96 ALA A O 1
ATOM 792 N N . THR A 1 97 ? -4.986 -8.077 -6.729 1.00 90.50 97 THR A N 1
ATOM 793 C CA . THR A 1 97 ? -5.093 -7.736 -8.162 1.00 90.50 97 THR A CA 1
ATOM 794 C C . THR A 1 97 ? -4.209 -6.560 -8.581 1.00 90.50 97 THR A C 1
ATOM 796 O O . THR A 1 97 ? -4.100 -6.259 -9.769 1.00 90.50 97 THR A O 1
ATOM 799 N N . ILE A 1 98 ? -3.536 -5.891 -7.637 1.00 94.12 98 ILE A N 1
ATOM 800 C CA . ILE A 1 98 ? -2.677 -4.735 -7.928 1.00 94.12 98 ILE A CA 1
ATOM 801 C C . ILE A 1 98 ? -1.512 -5.103 -8.854 1.00 94.12 98 ILE A C 1
ATOM 803 O O . ILE A 1 98 ? -1.143 -4.303 -9.712 1.00 94.12 98 ILE A O 1
ATOM 807 N N . ALA A 1 99 ? -0.979 -6.322 -8.733 1.00 95.12 99 ALA A N 1
ATOM 808 C CA . ALA A 1 99 ? 0.052 -6.855 -9.620 1.00 95.12 99 ALA A CA 1
ATOM 809 C C . ALA A 1 99 ? -0.422 -6.918 -11.076 1.00 95.12 99 ALA A C 1
ATOM 811 O O . ALA A 1 99 ? 0.231 -6.365 -11.962 1.00 95.12 99 ALA A O 1
ATOM 812 N N . ASP A 1 100 ? -1.600 -7.496 -11.311 1.00 93.62 100 ASP A N 1
ATOM 813 C CA . ASP A 1 100 ? -2.206 -7.561 -12.641 1.00 93.62 100 ASP A CA 1
ATOM 814 C C . ASP A 1 100 ? -2.547 -6.177 -13.192 1.00 93.62 100 ASP A C 1
ATOM 816 O O . ASP A 1 100 ? -2.337 -5.907 -14.376 1.00 93.62 100 ASP A O 1
ATOM 820 N N . ALA A 1 101 ? -3.025 -5.276 -12.332 1.00 92.62 101 ALA A N 1
ATOM 821 C CA . ALA A 1 101 ? -3.365 -3.918 -12.728 1.00 92.62 101 ALA A CA 1
ATOM 822 C C . ALA A 1 101 ? -2.140 -3.131 -13.200 1.00 92.62 101 ALA A C 1
ATOM 824 O O . ALA A 1 101 ? -2.189 -2.470 -14.240 1.00 92.62 101 ALA A O 1
ATOM 825 N N . LEU A 1 102 ? -1.028 -3.225 -12.468 1.00 94.94 102 LEU A N 1
ATOM 826 C CA . LEU A 1 102 ? 0.228 -2.578 -12.843 1.00 94.94 102 LEU A CA 1
ATOM 827 C C . LEU A 1 102 ? 0.847 -3.231 -14.083 1.00 94.94 102 LEU A C 1
ATOM 829 O O . LEU A 1 102 ? 1.282 -2.509 -14.983 1.00 94.94 102 LEU A O 1
ATOM 833 N N . ALA A 1 103 ? 0.803 -4.563 -14.186 1.00 94.75 103 ALA A N 1
ATOM 834 C CA . ALA A 1 103 ? 1.222 -5.278 -15.389 1.00 94.75 103 ALA A CA 1
ATOM 835 C C . ALA A 1 103 ? 0.438 -4.807 -16.624 1.00 94.75 103 ALA A C 1
ATOM 837 O O . ALA A 1 103 ? 1.033 -4.562 -17.670 1.00 94.75 103 ALA A O 1
ATOM 838 N N . GLY A 1 104 ? -0.875 -4.588 -16.495 1.00 91.19 104 GLY A N 1
ATOM 839 C CA . GLY A 1 104 ? -1.719 -4.038 -17.557 1.00 91.19 104 GLY A CA 1
ATOM 840 C C . GLY A 1 104 ? -1.388 -2.583 -17.912 1.00 91.19 104 GLY A C 1
ATOM 841 O O . GLY A 1 104 ? -1.234 -2.256 -19.089 1.00 91.19 104 GLY A O 1
ATOM 842 N N . VAL A 1 105 ? -1.229 -1.708 -16.910 1.00 90.94 105 VAL A N 1
ATOM 843 C CA . VAL A 1 105 ? -0.931 -0.275 -17.119 1.00 90.94 105 VAL A CA 1
ATOM 844 C C . VAL A 1 105 ? 0.408 -0.055 -17.820 1.00 90.94 105 VAL A C 1
ATOM 846 O O . VAL A 1 105 ? 0.510 0.843 -18.666 1.00 90.94 105 VAL A O 1
ATOM 849 N N . PHE A 1 106 ? 1.425 -0.836 -17.451 1.00 92.75 106 PHE A N 1
ATOM 850 C CA . PHE A 1 106 ? 2.798 -0.690 -17.939 1.00 92.75 106 PHE A CA 1
ATOM 851 C C . PHE A 1 106 ? 3.184 -1.702 -19.022 1.00 92.75 106 PHE A C 1
ATOM 853 O O . PHE A 1 106 ? 4.268 -1.577 -19.591 1.00 92.75 106 PHE A O 1
ATOM 860 N N . SER A 1 107 ? 2.303 -2.661 -19.323 1.00 93.00 107 SER A N 1
ATOM 861 C CA . SER A 1 107 ? 2.569 -3.780 -20.235 1.00 93.00 107 SER A CA 1
ATOM 862 C C . SER A 1 107 ? 3.855 -4.526 -19.855 1.00 93.00 107 SER A C 1
ATOM 864 O O . SER A 1 107 ? 4.736 -4.731 -20.689 1.00 93.00 107 SER A O 1
ATOM 866 N N . ASP A 1 108 ? 3.986 -4.870 -18.569 1.00 95.81 108 ASP A N 1
ATOM 867 C CA . ASP A 1 108 ? 5.192 -5.481 -18.001 1.00 95.81 108 ASP A CA 1
ATOM 868 C C . ASP A 1 108 ? 4.860 -6.625 -17.035 1.00 95.81 108 ASP A C 1
ATOM 870 O O . ASP A 1 108 ? 4.354 -6.411 -15.932 1.00 95.81 108 ASP A O 1
ATOM 874 N N . GLU A 1 109 ? 5.179 -7.850 -17.451 1.00 96.50 109 GLU A N 1
ATOM 875 C CA . GLU A 1 109 ? 4.907 -9.084 -16.705 1.00 96.50 109 GLU A CA 1
ATOM 876 C C . GLU A 1 109 ? 5.684 -9.189 -15.388 1.00 96.50 109 GLU A C 1
ATOM 878 O O . GLU A 1 109 ? 5.293 -9.951 -14.506 1.00 96.50 109 GLU A O 1
ATOM 883 N N . ARG A 1 110 ? 6.761 -8.410 -15.202 1.00 97.38 110 ARG A N 1
ATOM 884 C CA . ARG A 1 110 ? 7.565 -8.468 -13.971 1.00 97.38 110 ARG A CA 1
ATOM 885 C C . ARG A 1 110 ? 6.760 -8.085 -12.733 1.00 97.38 110 ARG A C 1
ATOM 887 O O . ARG A 1 110 ? 7.046 -8.606 -11.665 1.00 97.38 110 ARG A O 1
ATOM 894 N N . PHE A 1 111 ? 5.705 -7.275 -12.866 1.00 97.06 111 PHE A N 1
ATOM 895 C CA . PHE A 1 111 ? 4.784 -6.995 -11.756 1.00 97.06 111 PHE A CA 1
ATOM 896 C C . PHE A 1 111 ? 4.027 -8.232 -11.252 1.00 97.06 111 PHE A C 1
ATOM 898 O O . PHE A 1 111 ? 3.584 -8.228 -10.107 1.00 97.06 111 PHE A O 1
ATOM 905 N N . ARG A 1 112 ? 3.876 -9.286 -12.065 1.00 96.06 112 ARG A N 1
ATOM 906 C CA . ARG A 1 112 ? 3.244 -10.554 -11.657 1.00 96.06 112 ARG A CA 1
ATOM 907 C C . ARG A 1 112 ? 4.211 -11.519 -10.975 1.00 96.06 112 ARG A C 1
ATOM 909 O O . ARG A 1 112 ? 3.777 -12.545 -10.465 1.00 96.06 112 ARG A O 1
ATOM 916 N N . ASN A 1 113 ? 5.506 -11.211 -10.974 1.00 96.56 113 ASN A N 1
ATOM 917 C CA . ASN A 1 113 ? 6.510 -12.006 -10.288 1.00 96.56 113 ASN A CA 1
ATOM 918 C C . ASN A 1 113 ? 6.767 -11.428 -8.889 1.00 96.56 113 ASN A C 1
ATOM 920 O O . ASN A 1 113 ? 7.204 -10.285 -8.746 1.00 96.56 113 ASN A O 1
ATOM 924 N N . ASP A 1 114 ? 6.528 -12.242 -7.864 1.00 94.31 114 ASP A N 1
ATOM 925 C CA . ASP A 1 114 ? 6.666 -11.869 -6.455 1.00 94.31 114 ASP A CA 1
ATOM 926 C C . ASP A 1 114 ? 8.080 -11.417 -6.069 1.00 94.31 114 ASP A C 1
ATOM 928 O O . ASP A 1 114 ? 8.217 -10.518 -5.241 1.00 94.31 114 ASP A O 1
ATOM 932 N N . ASP A 1 115 ? 9.129 -11.909 -6.733 1.00 95.75 115 ASP A N 1
ATOM 933 C CA . ASP A 1 115 ? 10.503 -11.467 -6.465 1.00 95.75 115 ASP A CA 1
ATOM 934 C C . ASP A 1 115 ? 10.712 -9.975 -6.772 1.00 95.75 115 ASP A C 1
ATOM 936 O O . ASP A 1 115 ? 11.499 -9.300 -6.103 1.00 95.75 115 ASP A O 1
ATOM 940 N N . TYR A 1 116 ? 9.976 -9.423 -7.744 1.00 97.31 116 TYR A N 1
ATOM 941 C CA . TYR A 1 116 ? 10.042 -7.999 -8.082 1.00 97.31 116 TYR A CA 1
ATOM 942 C C . TYR A 1 116 ? 9.313 -7.102 -7.080 1.00 97.31 116 TYR A C 1
ATOM 944 O O . TYR A 1 116 ? 9.479 -5.885 -7.133 1.00 97.31 116 TYR A O 1
ATOM 952 N N . TRP A 1 117 ? 8.547 -7.677 -6.150 1.00 97.56 117 TRP A N 1
ATOM 953 C CA . TRP A 1 117 ? 7.915 -6.934 -5.061 1.00 97.56 117 TRP A CA 1
ATOM 954 C C . TRP A 1 117 ? 8.847 -6.697 -3.876 1.00 97.56 117 TRP A C 1
ATOM 956 O O . TRP A 1 117 ? 8.495 -5.945 -2.966 1.00 97.56 117 TRP A O 1
ATOM 966 N N . ARG A 1 118 ? 10.063 -7.253 -3.898 1.00 96.75 118 ARG A N 1
ATOM 967 C CA . ARG A 1 118 ? 11.112 -6.841 -2.964 1.00 96.75 118 ARG A CA 1
ATOM 968 C C . ARG A 1 118 ? 11.441 -5.366 -3.174 1.00 96.75 118 ARG A C 1
ATOM 970 O O . ARG A 1 118 ? 11.588 -4.944 -4.320 1.00 96.75 118 ARG A O 1
ATOM 977 N N . PRO A 1 119 ? 11.627 -4.573 -2.106 1.00 97.50 119 PRO A N 1
ATOM 978 C CA . PRO A 1 119 ? 11.855 -3.140 -2.249 1.00 97.50 119 PRO A CA 1
ATOM 979 C C . PRO A 1 119 ? 13.031 -2.770 -3.166 1.00 97.50 119 PRO A C 1
ATOM 981 O O . PRO A 1 119 ? 12.915 -1.850 -3.974 1.00 97.50 119 PRO A O 1
ATOM 984 N N . SER A 1 120 ? 14.150 -3.495 -3.091 1.00 96.50 120 SER A N 1
ATOM 985 C CA . SER A 1 120 ? 15.309 -3.290 -3.969 1.00 96.50 120 SER A CA 1
ATOM 986 C C . SER A 1 120 ? 14.961 -3.532 -5.441 1.00 96.50 120 SER A C 1
ATOM 988 O O . SER A 1 120 ? 15.139 -2.640 -6.271 1.00 96.50 120 SER A O 1
ATOM 990 N N . SER A 1 121 ? 14.382 -4.695 -5.740 1.00 97.62 121 SER A N 1
ATOM 991 C CA . SER A 1 121 ? 13.972 -5.103 -7.085 1.00 97.62 121 SER A CA 1
ATOM 992 C C . SER A 1 121 ? 12.889 -4.195 -7.672 1.00 97.62 121 SER A C 1
ATOM 994 O O . SER A 1 121 ? 12.951 -3.852 -8.854 1.00 97.62 121 SER A O 1
ATOM 996 N N . LEU A 1 122 ? 11.933 -3.734 -6.857 1.00 97.50 122 LEU A N 1
ATOM 997 C CA . LEU A 1 122 ? 10.880 -2.831 -7.315 1.00 97.50 122 LEU A CA 1
ATOM 998 C C . LEU A 1 122 ? 11.440 -1.461 -7.707 1.00 97.50 122 LEU A C 1
ATOM 1000 O O . LEU A 1 122 ? 11.024 -0.903 -8.722 1.00 97.50 122 LEU A O 1
ATOM 1004 N N . LYS A 1 123 ? 12.400 -0.914 -6.946 1.00 95.88 123 LYS A N 1
ATOM 1005 C CA . LYS A 1 123 ? 13.064 0.350 -7.317 1.00 95.88 123 LYS A CA 1
ATOM 1006 C C . LYS A 1 123 ? 13.750 0.232 -8.674 1.00 95.88 123 LYS A C 1
ATOM 1008 O O . LYS A 1 123 ? 13.587 1.117 -9.510 1.00 95.88 123 LYS A O 1
ATOM 1013 N N . GLU A 1 124 ? 14.495 -0.849 -8.895 1.00 95.88 124 GLU A N 1
ATOM 1014 C CA . GLU A 1 124 ? 15.188 -1.095 -10.163 1.00 95.88 124 GLU A CA 1
ATOM 1015 C C . GLU A 1 124 ? 14.201 -1.235 -11.325 1.00 95.88 124 GLU A C 1
ATOM 1017 O O . GLU A 1 124 ? 14.362 -0.569 -12.349 1.00 95.88 124 GLU A O 1
ATOM 1022 N N . LEU A 1 125 ? 13.133 -2.019 -11.136 1.00 96.44 125 LEU A N 1
ATOM 1023 C CA . LEU A 1 125 ? 12.056 -2.173 -12.113 1.00 96.44 125 LEU A CA 1
ATOM 1024 C C . LEU A 1 125 ? 11.429 -0.825 -12.481 1.00 96.44 125 LEU A C 1
ATOM 1026 O O . LEU A 1 125 ? 11.236 -0.527 -13.658 1.00 96.44 125 LEU A O 1
ATOM 1030 N N . VAL A 1 126 ? 11.130 0.007 -11.485 1.00 94.81 126 VAL A N 1
ATOM 1031 C CA . VAL A 1 126 ? 10.548 1.331 -11.708 1.00 94.81 126 VAL A CA 1
ATOM 1032 C C . VAL A 1 126 ? 11.490 2.242 -12.501 1.00 94.81 126 VAL A C 1
ATOM 1034 O O . VAL A 1 126 ? 11.036 2.944 -13.407 1.00 94.81 126 VAL A O 1
ATOM 1037 N N . LEU A 1 127 ? 12.787 2.246 -12.182 1.00 92.94 127 LEU A N 1
ATOM 1038 C CA . LEU A 1 127 ? 13.772 3.061 -12.898 1.00 92.94 127 LEU A CA 1
ATOM 1039 C C . LEU A 1 127 ? 13.941 2.600 -14.351 1.00 92.94 127 LEU A C 1
ATOM 1041 O O . LEU A 1 127 ? 13.976 3.441 -15.251 1.00 92.94 127 LEU A O 1
ATOM 1045 N N . ASP A 1 128 ? 13.982 1.288 -14.586 1.00 94.75 128 ASP A N 1
ATOM 1046 C CA . ASP A 1 128 ? 13.990 0.708 -15.932 1.00 94.75 128 ASP A CA 1
ATOM 1047 C C . ASP A 1 128 ? 12.733 1.108 -16.720 1.00 94.75 128 ASP A C 1
ATOM 1049 O O . ASP A 1 128 ? 12.828 1.633 -17.828 1.00 94.75 128 ASP A O 1
ATOM 1053 N N . LEU A 1 129 ? 11.546 0.950 -16.127 1.00 93.94 129 LEU A N 1
ATOM 1054 C CA . LEU A 1 129 ? 10.273 1.352 -16.731 1.00 93.94 129 LEU A CA 1
ATOM 1055 C C . LEU A 1 129 ? 10.247 2.834 -17.106 1.00 93.94 129 LEU A C 1
ATOM 1057 O O . LEU A 1 129 ? 9.848 3.182 -18.219 1.00 93.94 129 LEU A O 1
ATOM 1061 N N . ALA A 1 130 ? 10.691 3.704 -16.198 1.00 91.19 130 ALA A N 1
ATOM 1062 C CA . ALA A 1 130 ? 10.766 5.136 -16.448 1.00 91.19 130 ALA A CA 1
ATOM 1063 C C . ALA A 1 130 ? 11.683 5.451 -17.641 1.00 91.19 130 ALA A C 1
ATOM 1065 O O . ALA A 1 130 ? 11.306 6.240 -18.511 1.00 91.19 130 ALA A O 1
ATOM 1066 N N . ALA A 1 131 ? 12.843 4.789 -17.727 1.00 90.31 131 ALA A N 1
ATOM 1067 C CA . ALA A 1 131 ? 13.773 4.947 -18.840 1.00 90.31 131 ALA A CA 1
ATOM 1068 C C . ALA A 1 131 ? 13.178 4.450 -20.171 1.00 90.31 131 ALA A C 1
ATOM 1070 O O . ALA A 1 131 ? 13.191 5.184 -21.162 1.00 90.31 131 ALA A O 1
ATOM 1071 N N . ARG A 1 132 ? 12.595 3.241 -20.196 1.00 91.06 132 ARG A N 1
ATOM 1072 C CA . ARG A 1 132 ? 11.995 2.639 -21.404 1.00 91.06 132 ARG A CA 1
ATOM 1073 C C . ARG A 1 132 ? 10.835 3.465 -21.952 1.00 91.06 132 ARG A C 1
ATOM 1075 O O . ARG A 1 132 ? 10.714 3.632 -23.163 1.00 91.06 132 ARG A O 1
ATOM 1082 N N . LEU A 1 133 ? 10.003 4.003 -21.065 1.00 86.00 133 LEU A N 1
ATOM 1083 C CA . LEU A 1 133 ? 8.841 4.815 -21.424 1.00 86.00 133 LEU A CA 1
ATOM 1084 C C . LEU A 1 133 ? 9.189 6.291 -21.669 1.00 86.00 133 LEU A C 1
ATOM 1086 O O . LEU A 1 133 ? 8.288 7.081 -21.940 1.00 86.00 133 LEU A O 1
ATOM 1090 N N . ARG A 1 134 ? 10.477 6.664 -21.584 1.00 83.50 134 ARG A N 1
ATOM 1091 C CA . ARG A 1 134 ? 10.967 8.049 -21.698 1.00 83.50 134 ARG A CA 1
ATOM 1092 C C . ARG A 1 134 ? 10.224 9.009 -20.769 1.00 83.50 134 ARG A C 1
ATOM 1094 O O . ARG A 1 134 ? 10.003 10.170 -21.103 1.00 83.50 134 ARG A O 1
ATOM 1101 N N . LEU A 1 135 ? 9.855 8.517 -19.590 1.00 78.00 135 LEU A N 1
ATOM 1102 C CA . LEU A 1 135 ? 9.254 9.318 -18.537 1.00 78.00 135 LEU A CA 1
ATOM 1103 C C . LEU A 1 135 ? 10.402 10.026 -17.823 1.00 78.00 135 LEU A C 1
ATOM 1105 O O . LEU A 1 135 ? 10.875 9.582 -16.776 1.00 78.00 135 LEU A O 1
ATOM 1109 N N . THR A 1 136 ? 10.867 11.118 -18.435 1.00 60.59 136 THR A N 1
ATOM 1110 C CA . THR A 1 136 ? 11.943 11.996 -17.937 1.00 60.59 136 THR A CA 1
ATOM 1111 C C . THR A 1 136 ? 11.723 12.429 -16.487 1.00 60.59 136 THR A C 1
ATOM 1113 O O . THR A 1 136 ? 12.677 12.673 -15.754 1.00 60.59 136 THR A O 1
ATOM 1116 N N . ASP A 1 137 ? 10.463 12.397 -16.059 1.00 58.59 137 ASP A N 1
ATOM 1117 C CA . ASP A 1 137 ? 9.951 12.994 -14.842 1.00 58.59 137 ASP A CA 1
ATOM 1118 C C . ASP A 1 137 ? 9.325 11.986 -13.871 1.00 58.59 137 ASP A C 1
ATOM 1120 O O . ASP A 1 137 ? 8.554 12.359 -12.993 1.00 58.59 137 ASP A O 1
ATOM 1124 N N . ALA A 1 138 ? 9.743 10.712 -13.896 1.00 53.97 138 ALA A N 1
ATOM 1125 C CA . ALA A 1 138 ? 9.512 9.824 -12.744 1.00 53.97 138 ALA A CA 1
ATOM 1126 C C . ALA A 1 138 ? 10.169 10.357 -11.447 1.00 53.97 138 ALA A C 1
ATOM 1128 O O . ALA A 1 138 ? 9.971 9.802 -10.370 1.00 53.97 138 ALA A O 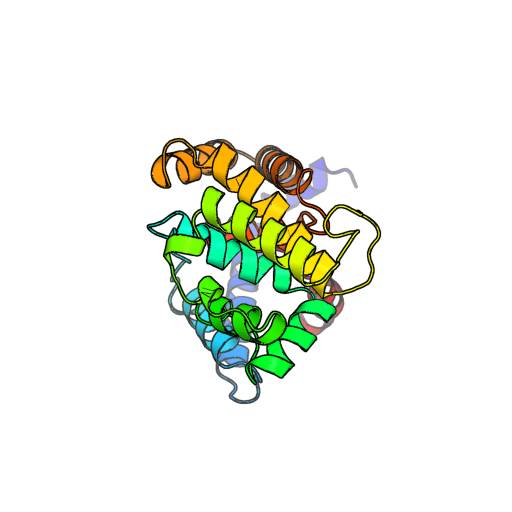1
ATOM 1129 N N . ARG A 1 139 ? 10.973 11.428 -11.537 1.00 53.34 139 ARG A N 1
ATOM 1130 C CA . ARG A 1 139 ? 11.526 12.196 -10.413 1.00 53.34 139 ARG A CA 1
ATOM 1131 C C . ARG A 1 139 ? 10.891 13.572 -10.213 1.00 53.34 139 ARG A C 1
ATOM 1133 O O . ARG A 1 139 ? 11.170 14.192 -9.186 1.00 53.34 139 ARG A O 1
ATOM 1140 N N . ASP A 1 140 ? 10.065 14.041 -11.143 1.00 57.66 140 ASP A N 1
ATOM 1141 C CA . ASP A 1 140 ? 9.398 15.330 -11.006 1.00 57.66 140 ASP A CA 1
ATOM 1142 C C . ASP A 1 140 ? 8.231 15.199 -10.030 1.00 57.66 140 ASP A C 1
ATOM 1144 O O . ASP A 1 140 ? 7.312 14.399 -10.209 1.00 57.66 140 ASP A O 1
ATOM 1148 N N . ARG A 1 141 ? 8.263 16.016 -8.979 1.00 57.00 141 ARG A N 1
ATOM 1149 C CA . ARG A 1 141 ? 7.219 16.046 -7.948 1.00 57.00 141 ARG A CA 1
ATOM 1150 C C . ARG A 1 141 ? 5.909 16.646 -8.474 1.00 57.00 141 ARG A C 1
ATOM 1152 O O . ARG A 1 141 ? 4.888 16.546 -7.793 1.00 57.00 141 ARG A O 1
ATOM 1159 N N . GLY A 1 142 ? 5.940 17.302 -9.639 1.00 56.72 142 GLY A N 1
ATOM 1160 C CA . GLY A 1 142 ? 4.821 18.044 -10.217 1.00 56.72 142 GLY A CA 1
ATOM 1161 C C . GLY A 1 142 ? 4.026 17.323 -11.307 1.00 56.72 142 GLY A C 1
ATOM 1162 O O . GLY A 1 142 ? 3.004 17.867 -11.738 1.00 56.72 142 GLY A O 1
ATOM 1163 N N . SER A 1 143 ? 4.445 16.131 -11.7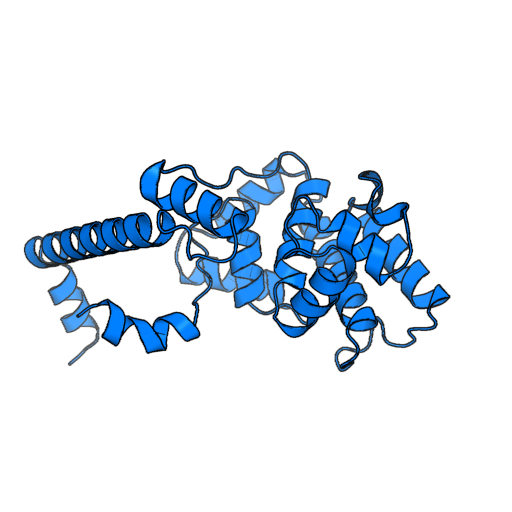57 1.00 63.81 143 SER A N 1
ATOM 1164 C CA . SER A 1 143 ? 3.793 15.476 -12.898 1.00 63.81 143 SER A CA 1
ATOM 1165 C C . SER A 1 143 ? 2.319 15.167 -12.617 1.00 63.81 143 SER A C 1
ATOM 1167 O O . SER A 1 143 ? 1.952 14.554 -11.611 1.00 63.81 143 SER A O 1
ATOM 1169 N N . ARG A 1 144 ? 1.449 15.606 -13.535 1.00 67.12 144 ARG A N 1
ATOM 1170 C CA . ARG A 1 144 ? 0.007 15.306 -13.512 1.00 67.12 144 ARG A CA 1
ATOM 1171 C C . ARG A 1 144 ? -0.329 14.013 -14.252 1.00 67.12 144 ARG A C 1
ATOM 1173 O O . ARG A 1 144 ? -1.471 13.559 -14.185 1.00 67.12 144 ARG A O 1
ATOM 1180 N N . GLU A 1 145 ? 0.643 13.425 -14.944 1.00 79.56 145 GLU A N 1
ATOM 1181 C CA . GLU A 1 145 ? 0.458 12.174 -15.663 1.00 79.56 145 GLU A CA 1
ATOM 1182 C C . GLU A 1 145 ? 0.439 10.987 -14.699 1.00 79.56 145 GLU A C 1
ATOM 1184 O O . GLU A 1 145 ? 1.247 10.874 -13.775 1.00 79.56 145 GLU A O 1
ATOM 1189 N N . ILE A 1 146 ? -0.489 10.060 -14.930 1.00 84.06 146 ILE A N 1
ATOM 1190 C CA . ILE A 1 146 ? -0.746 8.970 -13.987 1.00 84.06 146 ILE A CA 1
ATOM 1191 C C . ILE A 1 146 ? 0.418 7.971 -13.949 1.00 84.06 146 ILE A C 1
ATOM 1193 O O . ILE A 1 146 ? 0.813 7.545 -12.867 1.00 84.06 146 ILE A O 1
ATOM 1197 N N . ARG A 1 147 ? 1.005 7.621 -15.102 1.00 88.81 147 ARG A N 1
ATOM 1198 C CA . ARG A 1 147 ? 2.109 6.647 -15.175 1.00 88.81 147 ARG A CA 1
ATOM 1199 C C . ARG A 1 147 ? 3.364 7.118 -14.420 1.00 88.81 147 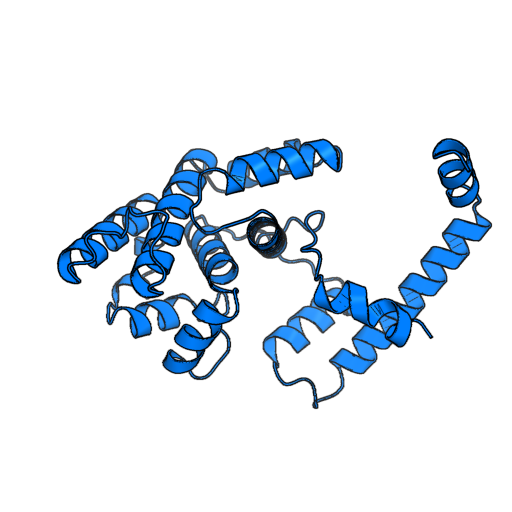ARG A C 1
ATOM 1201 O O . ARG A 1 147 ? 3.788 6.382 -13.530 1.00 88.81 147 ARG A O 1
ATOM 1208 N N . PRO A 1 148 ? 3.924 8.322 -14.675 1.00 88.44 148 PRO A N 1
ATOM 1209 C CA . PRO A 1 148 ? 5.014 8.870 -13.864 1.00 88.44 148 PRO A CA 1
ATOM 1210 C C . PRO A 1 148 ? 4.685 8.924 -12.375 1.00 88.44 148 PRO A C 1
ATOM 1212 O O . PRO A 1 148 ? 5.520 8.559 -11.552 1.00 88.44 148 PRO A O 1
ATOM 1215 N N . ARG A 1 149 ? 3.452 9.308 -12.025 1.00 86.88 149 ARG A N 1
ATOM 1216 C CA . ARG A 1 149 ? 3.000 9.384 -10.634 1.00 86.88 149 ARG A CA 1
ATOM 1217 C C . ARG A 1 149 ? 2.991 8.022 -9.936 1.00 86.88 149 ARG A C 1
ATOM 1219 O O . ARG A 1 149 ? 3.460 7.933 -8.803 1.00 86.88 149 ARG A O 1
ATOM 1226 N N . ILE A 1 150 ? 2.478 6.976 -10.592 1.00 91.19 150 ILE A N 1
ATOM 1227 C CA . ILE A 1 150 ? 2.495 5.602 -10.063 1.00 91.19 150 ILE A CA 1
ATOM 1228 C C . ILE A 1 150 ? 3.943 5.139 -9.871 1.00 91.19 150 ILE A C 1
ATOM 1230 O O . ILE A 1 150 ? 4.306 4.680 -8.793 1.00 91.19 150 ILE A O 1
ATOM 1234 N N . LEU A 1 151 ? 4.791 5.304 -10.888 1.00 92.50 151 LEU A N 1
ATOM 1235 C CA . LEU A 1 151 ? 6.201 4.925 -10.790 1.00 92.50 151 LEU A CA 1
ATOM 1236 C C . LEU A 1 151 ? 6.893 5.660 -9.632 1.00 92.50 151 LEU A C 1
ATOM 1238 O O . LEU A 1 151 ? 7.535 5.032 -8.794 1.00 92.50 151 LEU A O 1
ATOM 1242 N N . ARG A 1 152 ? 6.688 6.974 -9.507 1.00 90.62 152 ARG A N 1
ATOM 1243 C CA . ARG A 1 152 ? 7.270 7.777 -8.429 1.00 90.62 152 ARG A CA 1
ATOM 1244 C C . ARG A 1 152 ? 6.864 7.280 -7.040 1.00 90.62 152 ARG A C 1
ATOM 1246 O O . ARG A 1 152 ? 7.736 7.102 -6.191 1.00 90.62 152 ARG A O 1
ATOM 1253 N N . VAL A 1 153 ? 5.567 7.061 -6.800 1.00 92.12 153 VAL A N 1
ATOM 1254 C CA . VAL A 1 153 ? 5.086 6.627 -5.477 1.00 92.12 153 VAL A CA 1
ATOM 1255 C C . VAL A 1 153 ? 5.591 5.224 -5.130 1.00 92.12 153 VAL A C 1
ATOM 1257 O O . VAL A 1 153 ? 5.976 4.991 -3.986 1.00 92.12 153 VAL A O 1
ATOM 1260 N N . LEU A 1 154 ? 5.677 4.317 -6.113 1.00 95.44 154 LEU A N 1
ATOM 1261 C CA . LEU A 1 154 ? 6.243 2.979 -5.922 1.00 95.44 154 LEU A CA 1
ATOM 1262 C C . LEU A 1 154 ? 7.737 3.036 -5.589 1.00 95.44 154 LEU A C 1
ATOM 1264 O O . LEU A 1 154 ? 8.177 2.361 -4.662 1.00 95.44 154 LEU A O 1
ATOM 1268 N N . HIS A 1 155 ? 8.508 3.871 -6.289 1.00 95.19 155 HIS A N 1
ATOM 1269 C CA . HIS A 1 155 ? 9.936 4.043 -6.024 1.00 95.19 155 HIS A CA 1
ATOM 1270 C C . HIS A 1 155 ? 10.206 4.624 -4.630 1.00 95.19 155 HIS A C 1
ATOM 1272 O O . HIS A 1 155 ? 11.026 4.095 -3.871 1.00 95.19 155 HIS A O 1
ATOM 1278 N N . ASP A 1 156 ? 9.534 5.725 -4.282 1.00 94.81 156 ASP A N 1
ATOM 1279 C CA . ASP A 1 156 ? 9.735 6.376 -2.987 1.00 94.81 156 ASP A CA 1
ATOM 1280 C C . ASP A 1 156 ? 9.253 5.476 -1.840 1.00 94.81 156 ASP A C 1
ATOM 1282 O O . ASP A 1 156 ? 9.949 5.325 -0.835 1.00 94.81 156 ASP A O 1
ATOM 1286 N N . GLY A 1 157 ? 8.106 4.816 -2.021 1.00 96.19 157 GLY A N 1
ATOM 1287 C CA . GLY A 1 157 ? 7.570 3.839 -1.081 1.00 96.19 157 GLY A CA 1
ATOM 1288 C C . GLY A 1 157 ? 8.507 2.668 -0.837 1.00 96.19 157 GLY A C 1
ATOM 1289 O O . GLY A 1 157 ? 8.816 2.366 0.313 1.00 96.19 157 GLY A O 1
ATOM 1290 N N . ALA A 1 158 ? 9.030 2.069 -1.908 1.00 97.31 158 ALA A N 1
ATOM 1291 C CA . ALA A 1 158 ? 10.017 1.001 -1.812 1.00 97.31 158 ALA A CA 1
ATOM 1292 C C . ALA A 1 158 ? 11.272 1.465 -1.061 1.00 97.31 158 ALA A C 1
ATOM 1294 O O . ALA A 1 158 ? 11.765 0.751 -0.198 1.00 97.31 158 ALA A O 1
ATOM 1295 N N . SER A 1 159 ? 11.748 2.688 -1.304 1.00 96.88 159 SER A N 1
ATOM 1296 C CA . SER A 1 159 ? 12.908 3.242 -0.589 1.00 96.88 159 SER A CA 1
ATOM 1297 C C . SER A 1 159 ? 12.656 3.396 0.920 1.00 96.88 159 SER A C 1
ATOM 1299 O O . SER A 1 159 ? 13.515 3.070 1.746 1.00 96.88 159 SER A O 1
ATOM 1301 N N . VAL A 1 160 ? 11.470 3.886 1.300 1.00 96.62 160 VAL A N 1
ATOM 1302 C CA . VAL A 1 160 ? 11.080 4.042 2.710 1.00 96.62 160 VAL A CA 1
ATOM 1303 C C . VAL A 1 160 ? 10.896 2.686 3.385 1.00 96.62 160 VAL A C 1
ATOM 1305 O O . VAL A 1 160 ? 11.417 2.486 4.485 1.00 96.62 160 VAL A O 1
ATOM 1308 N N . ILE A 1 161 ? 10.185 1.761 2.737 1.00 97.00 161 ILE A N 1
ATOM 1309 C CA . ILE A 1 161 ? 9.909 0.430 3.283 1.00 97.00 161 ILE A CA 1
ATOM 1310 C C . ILE A 1 161 ? 11.206 -0.360 3.420 1.00 97.00 161 ILE A C 1
ATOM 1312 O O . ILE A 1 161 ? 11.456 -0.849 4.509 1.00 97.00 161 ILE A O 1
ATOM 1316 N N . GLU A 1 162 ? 12.087 -0.372 2.416 1.00 97.19 162 GLU A N 1
ATOM 1317 C CA . GLU A 1 162 ? 13.402 -1.030 2.498 1.00 97.19 162 GLU A CA 1
ATOM 1318 C C . GLU A 1 162 ? 14.207 -0.574 3.721 1.00 97.19 162 GLU A C 1
ATOM 1320 O O . GLU A 1 162 ? 14.746 -1.392 4.465 1.00 97.19 162 GLU A O 1
ATOM 1325 N N . THR A 1 163 ? 14.257 0.742 3.954 1.00 96.06 163 THR A N 1
ATOM 1326 C CA . THR A 1 163 ? 14.992 1.315 5.089 1.00 96.06 163 THR A CA 1
ATOM 1327 C C . THR A 1 163 ? 14.395 0.857 6.419 1.00 96.06 163 THR A C 1
ATOM 1329 O O . THR A 1 163 ? 15.132 0.489 7.334 1.00 96.06 163 THR A O 1
ATOM 1332 N N . ARG A 1 164 ? 13.062 0.882 6.535 1.00 94.31 164 ARG A N 1
ATOM 1333 C CA . ARG A 1 164 ? 12.347 0.518 7.767 1.00 94.31 164 ARG A CA 1
ATOM 1334 C C . ARG A 1 164 ? 12.269 -0.994 7.984 1.00 94.31 164 ARG A C 1
ATOM 1336 O O . ARG A 1 164 ? 12.161 -1.433 9.118 1.00 94.31 164 ARG A O 1
ATOM 1343 N N . SER A 1 165 ? 12.356 -1.792 6.926 1.00 95.62 165 SER A N 1
ATOM 1344 C CA . SER A 1 165 ? 12.258 -3.250 6.977 1.00 95.62 165 SER A CA 1
ATOM 1345 C C . SER A 1 165 ? 13.604 -3.956 6.845 1.00 95.62 165 SER A C 1
ATOM 1347 O O . SER A 1 165 ? 13.630 -5.160 6.586 1.00 95.62 165 SER A O 1
ATOM 1349 N N . LYS A 1 166 ? 14.733 -3.249 7.017 1.00 94.81 166 LYS A N 1
ATOM 1350 C CA . LYS A 1 166 ? 16.079 -3.827 6.833 1.00 94.81 166 LYS A CA 1
ATOM 1351 C C . LYS A 1 166 ? 16.317 -5.074 7.699 1.00 94.81 166 LYS A C 1
ATOM 1353 O O . LYS A 1 166 ? 17.093 -5.943 7.323 1.00 94.81 166 LYS A O 1
ATOM 1358 N N . ASN A 1 167 ? 15.666 -5.134 8.862 1.00 94.12 167 ASN A N 1
ATOM 1359 C CA . ASN A 1 167 ? 15.783 -6.218 9.838 1.00 94.12 167 ASN A CA 1
ATOM 1360 C C . ASN A 1 167 ? 14.640 -7.252 9.713 1.00 94.12 167 ASN A C 1
ATOM 1362 O O . ASN A 1 167 ? 14.448 -8.070 10.609 1.00 94.12 167 ASN A O 1
ATOM 1366 N N . GLY A 1 168 ? 13.869 -7.213 8.622 1.00 93.12 168 GLY A N 1
ATOM 1367 C CA . GLY A 1 168 ? 12.746 -8.112 8.362 1.00 93.12 168 GLY A CA 1
ATOM 1368 C C . GLY A 1 168 ? 11.381 -7.596 8.850 1.00 93.12 168 GLY A C 1
ATOM 1369 O O . GLY A 1 168 ? 11.296 -6.554 9.508 1.00 93.12 168 GLY A O 1
ATOM 1370 N N . PRO A 1 169 ? 10.295 -8.323 8.521 1.00 93.31 169 PRO A N 1
ATOM 1371 C CA . PRO A 1 169 ? 8.915 -7.900 8.780 1.00 93.31 169 PRO A CA 1
ATOM 1372 C C . PRO A 1 169 ? 8.579 -7.799 10.272 1.00 93.31 169 PRO A C 1
ATOM 1374 O O . PRO A 1 169 ? 7.909 -6.859 10.680 1.00 93.31 169 PRO A O 1
ATOM 1377 N N . ALA A 1 170 ? 9.095 -8.702 11.110 1.00 93.62 170 ALA A N 1
ATOM 1378 C CA . ALA A 1 170 ? 8.827 -8.669 12.550 1.00 93.62 170 ALA A CA 1
ATOM 1379 C C . ALA A 1 170 ? 9.328 -7.370 13.207 1.00 93.62 170 ALA A C 1
ATOM 1381 O O . ALA A 1 170 ? 8.585 -6.720 13.941 1.00 93.62 170 ALA A O 1
ATOM 1382 N N . GLN A 1 171 ? 10.563 -6.954 12.898 1.00 94.12 171 GLN A N 1
ATOM 1383 C CA . GLN A 1 171 ? 11.103 -5.696 13.416 1.00 94.12 171 GLN A CA 1
ATOM 1384 C C . GLN A 1 171 ? 10.365 -4.491 12.831 1.00 94.12 171 GLN A C 1
ATOM 1386 O O . GLN A 1 171 ? 10.063 -3.556 13.562 1.00 94.12 171 GLN A O 1
ATOM 1391 N N . TYR A 1 172 ? 10.025 -4.536 11.539 1.00 95.31 172 TYR A N 1
ATOM 1392 C CA . TYR A 1 172 ? 9.236 -3.487 10.897 1.00 95.31 172 TYR A CA 1
ATOM 1393 C C . TYR A 1 172 ? 7.914 -3.226 11.635 1.00 95.31 172 TYR A C 1
ATOM 1395 O O . TYR A 1 172 ? 7.567 -2.072 11.881 1.00 95.31 172 TYR A O 1
ATOM 1403 N N . TYR A 1 173 ? 7.201 -4.284 12.035 1.00 95.31 173 TYR A N 1
ATOM 1404 C CA . TYR A 1 173 ? 5.963 -4.144 12.799 1.00 95.31 173 TYR A CA 1
ATOM 1405 C C . TYR A 1 173 ? 6.207 -3.662 14.228 1.00 95.31 173 TYR A C 1
ATOM 1407 O O . TYR A 1 173 ? 5.552 -2.716 14.658 1.00 95.31 173 TYR A O 1
ATOM 1415 N N . SER A 1 174 ? 7.192 -4.232 14.928 1.00 93.81 174 SER A N 1
ATOM 1416 C CA . SER A 1 174 ? 7.544 -3.805 16.288 1.00 93.81 174 SER A CA 1
ATOM 1417 C C . SER A 1 174 ? 7.937 -2.323 16.355 1.00 93.81 174 SER A C 1
ATOM 1419 O O . SER A 1 174 ? 7.553 -1.631 17.299 1.00 93.81 174 SER A O 1
ATOM 1421 N N . ASP A 1 175 ? 8.653 -1.816 15.347 1.00 92.81 175 ASP A N 1
ATOM 1422 C CA . ASP A 1 175 ? 9.025 -0.403 15.250 1.00 92.81 175 ASP A CA 1
ATOM 1423 C C . ASP A 1 175 ? 7.787 0.491 15.102 1.00 92.81 175 ASP A C 1
ATOM 1425 O O . ASP A 1 175 ? 7.730 1.574 15.681 1.00 92.81 175 ASP A O 1
ATOM 1429 N N . ILE A 1 176 ? 6.771 0.047 14.352 1.00 93.38 176 ILE A N 1
ATOM 1430 C CA . ILE A 1 176 ? 5.505 0.778 14.226 1.00 93.38 176 ILE A CA 1
ATOM 1431 C C . ILE A 1 176 ? 4.762 0.774 15.563 1.00 93.38 176 ILE A C 1
ATOM 1433 O O . ILE A 1 176 ? 4.366 1.844 16.023 1.00 93.38 176 ILE A O 1
ATOM 1437 N N . GLU A 1 177 ? 4.613 -0.391 16.202 1.00 92.88 177 GLU A N 1
ATOM 1438 C CA . GLU A 1 177 ? 3.928 -0.550 17.495 1.00 92.88 177 GLU A CA 1
ATOM 1439 C C . GLU A 1 177 ? 4.523 0.336 18.589 1.00 92.88 177 GLU A C 1
ATOM 1441 O O . GLU A 1 177 ? 3.783 0.941 19.366 1.00 92.88 177 GLU A O 1
ATOM 1446 N N . TRP A 1 178 ? 5.850 0.486 18.604 1.00 91.88 178 TRP A N 1
ATOM 1447 C CA . TRP A 1 178 ? 6.558 1.361 19.539 1.00 91.88 178 TRP A CA 1
ATOM 1448 C C . TRP A 1 178 ? 6.069 2.818 19.495 1.00 91.88 178 TRP A C 1
ATOM 1450 O O . TRP A 1 178 ? 6.100 3.535 20.499 1.00 91.88 178 TRP A O 1
ATOM 1460 N N . HIS A 1 179 ? 5.575 3.264 18.340 1.00 87.75 179 HIS A N 1
ATOM 1461 C CA . HIS A 1 179 ? 5.032 4.604 18.154 1.00 87.75 179 HIS A CA 1
ATOM 1462 C C . HIS A 1 179 ? 3.528 4.717 18.438 1.00 87.75 179 HIS A C 1
ATOM 1464 O O . HIS A 1 179 ? 3.006 5.826 18.388 1.00 87.75 179 HIS A O 1
ATOM 1470 N N . LEU A 1 180 ? 2.822 3.629 18.768 1.00 87.75 180 LEU A N 1
ATOM 1471 C CA . LEU A 1 180 ? 1.364 3.628 18.985 1.00 87.75 180 LEU A CA 1
ATOM 1472 C C . LEU A 1 180 ? 0.969 3.877 20.448 1.00 87.75 180 LEU A C 1
ATOM 1474 O O . LEU A 1 180 ? -0.071 3.421 20.917 1.00 87.75 180 LEU A O 1
ATOM 1478 N N . THR A 1 181 ? 1.805 4.609 21.181 1.00 84.75 181 THR A N 1
ATOM 1479 C CA . THR A 1 181 ? 1.605 4.914 22.605 1.00 84.75 181 THR A CA 1
ATOM 1480 C C . THR A 1 181 ? 0.616 6.052 22.845 1.00 84.75 181 THR A C 1
ATOM 1482 O O . THR A 1 181 ? -0.026 6.093 23.894 1.00 84.75 181 THR A O 1
ATOM 1485 N N . SER A 1 182 ? 0.476 6.974 21.889 1.00 81.31 182 SER A N 1
ATOM 1486 C CA . SER A 1 182 ? -0.506 8.056 21.915 1.00 81.31 182 SER A CA 1
ATOM 1487 C C . SER A 1 182 ? -0.909 8.468 20.490 1.00 81.31 182 SER A C 1
ATOM 1489 O O . SER A 1 182 ? -0.193 8.169 19.529 1.00 81.31 182 SER A O 1
ATOM 1491 N N . PRO A 1 183 ? -2.044 9.166 20.312 1.00 78.88 183 PRO A N 1
ATOM 1492 C CA . PRO A 1 183 ? -2.434 9.699 19.007 1.00 78.88 183 PRO A CA 1
ATOM 1493 C C . PRO A 1 183 ? -1.369 10.611 18.378 1.00 78.88 183 PRO A C 1
ATOM 1495 O O . PRO A 1 183 ? -1.150 10.566 17.171 1.00 78.88 183 PRO A O 1
ATOM 1498 N N . GLU A 1 184 ? -0.673 11.413 19.184 1.00 80.94 184 GLU A N 1
ATOM 1499 C CA . GLU A 1 184 ? 0.362 12.344 18.727 1.00 80.94 184 GLU A CA 1
ATOM 1500 C C . GLU A 1 184 ? 1.608 11.612 18.219 1.00 80.94 184 GLU A C 1
ATOM 1502 O O . GLU A 1 184 ? 2.166 11.986 17.184 1.00 80.94 184 GLU A O 1
ATOM 1507 N N . THR A 1 185 ? 2.049 10.564 18.923 1.00 85.88 185 THR A N 1
ATOM 1508 C CA . THR A 1 185 ? 3.204 9.757 18.507 1.00 85.88 185 THR A CA 1
ATOM 1509 C C . THR A 1 185 ? 2.881 8.928 17.267 1.00 85.88 185 THR A C 1
ATOM 1511 O O . THR A 1 185 ? 3.696 8.890 16.339 1.00 85.88 185 THR A O 1
ATOM 1514 N N . ALA A 1 186 ? 1.667 8.378 17.186 1.00 86.88 186 ALA A N 1
ATOM 1515 C CA . ALA A 1 186 ? 1.172 7.687 16.001 1.00 86.88 186 ALA A CA 1
ATOM 1516 C C . ALA A 1 186 ? 1.094 8.632 14.789 1.00 86.88 186 ALA A C 1
ATOM 1518 O O . ALA A 1 186 ? 1.576 8.292 13.706 1.00 86.88 186 ALA A O 1
ATOM 1519 N N . TRP A 1 187 ? 0.556 9.844 14.971 1.00 86.19 187 TRP A N 1
ATOM 1520 C CA . TRP A 1 187 ? 0.479 10.854 13.913 1.00 86.19 187 TRP A CA 1
ATOM 1521 C C . TRP A 1 187 ? 1.863 11.290 13.434 1.00 86.19 187 TRP A C 1
ATOM 1523 O O . TRP A 1 187 ? 2.111 11.338 12.232 1.00 86.19 187 TRP A O 1
ATOM 1533 N N . LYS A 1 188 ? 2.799 11.540 14.358 1.00 88.19 188 LYS A N 1
ATOM 1534 C CA . LYS A 1 188 ? 4.180 11.886 14.005 1.00 88.19 188 LYS A CA 1
ATOM 1535 C C . LYS A 1 188 ? 4.843 10.785 13.179 1.00 88.19 188 LYS A C 1
ATOM 1537 O O . LYS A 1 188 ? 5.434 11.084 12.147 1.00 88.19 188 LYS A O 1
ATOM 1542 N N . MET A 1 189 ? 4.707 9.523 13.591 1.00 91.69 189 MET A N 1
ATOM 1543 C CA . MET A 1 189 ? 5.246 8.387 12.839 1.00 91.69 189 MET A CA 1
ATOM 1544 C C . MET A 1 189 ? 4.668 8.332 11.421 1.00 91.69 189 MET A C 1
ATOM 1546 O O . MET A 1 189 ? 5.415 8.120 10.460 1.00 91.69 189 MET A O 1
ATOM 1550 N N . LEU A 1 190 ? 3.359 8.565 11.291 1.00 91.06 190 LEU A N 1
ATOM 1551 C CA . LEU A 1 190 ? 2.657 8.582 10.014 1.00 91.06 190 LEU A CA 1
ATOM 1552 C C . LEU A 1 190 ? 3.141 9.717 9.101 1.00 91.06 190 LEU A C 1
ATOM 1554 O O . LEU A 1 190 ? 3.447 9.457 7.938 1.00 91.06 190 LEU A O 1
ATOM 1558 N N . SER A 1 191 ? 3.264 10.938 9.629 1.00 90.19 191 SER A N 1
ATOM 1559 C CA . SER A 1 191 ? 3.821 12.085 8.902 1.00 90.19 191 SER A CA 1
ATOM 1560 C C . SER A 1 191 ? 5.278 11.845 8.494 1.00 90.19 191 SER A C 1
ATOM 1562 O O . SER A 1 191 ? 5.651 12.113 7.354 1.00 90.19 191 SER A O 1
ATOM 1564 N N . ASP A 1 192 ? 6.097 11.266 9.377 1.00 92.62 192 ASP A N 1
ATOM 1565 C CA . ASP A 1 192 ? 7.488 10.909 9.075 1.00 92.62 192 ASP A CA 1
ATOM 1566 C C . ASP A 1 192 ? 7.579 9.808 8.001 1.00 92.62 192 ASP A C 1
ATOM 1568 O O . ASP A 1 192 ? 8.545 9.752 7.233 1.00 92.62 192 ASP A O 1
ATOM 1572 N N . PHE A 1 193 ? 6.586 8.914 7.938 1.00 92.94 193 PHE A N 1
ATOM 1573 C CA . PHE A 1 193 ? 6.477 7.886 6.902 1.00 92.94 193 PHE A CA 1
ATOM 1574 C C . PHE A 1 193 ? 6.116 8.496 5.542 1.00 92.94 193 PHE A C 1
ATOM 1576 O O . PHE A 1 193 ? 6.799 8.219 4.555 1.00 92.94 193 PHE A O 1
ATOM 1583 N N . SER A 1 194 ? 5.091 9.353 5.479 1.00 92.69 194 SER A N 1
ATOM 1584 C CA . SER A 1 194 ? 4.630 9.970 4.225 1.00 92.69 194 SER A CA 1
ATOM 1585 C C . SER A 1 194 ? 5.559 11.054 3.687 1.00 92.69 194 SER A C 1
ATOM 1587 O O . SER A 1 194 ? 5.621 11.240 2.475 1.00 92.69 194 SER A O 1
ATOM 1589 N N . ALA A 1 195 ? 6.314 11.754 4.540 1.00 92.19 195 ALA A N 1
ATOM 1590 C CA . ALA A 1 195 ? 7.101 12.929 4.146 1.00 92.19 195 ALA A CA 1
ATOM 1591 C C . ALA A 1 195 ? 8.091 12.679 2.993 1.00 92.19 195 ALA A C 1
ATOM 1593 O O . ALA A 1 195 ? 8.432 13.599 2.246 1.00 92.19 195 ALA A O 1
ATOM 1594 N N . LYS A 1 196 ? 8.567 11.437 2.846 1.00 91.12 196 LYS A N 1
ATOM 1595 C CA . LYS A 1 196 ? 9.535 11.041 1.811 1.00 91.12 196 LYS A CA 1
ATOM 1596 C C . LYS A 1 196 ? 8.891 10.393 0.585 1.00 91.12 196 LYS A C 1
ATOM 1598 O O . LYS A 1 196 ? 9.616 10.045 -0.341 1.00 91.12 196 LYS A O 1
ATOM 1603 N N . ILE A 1 197 ? 7.567 10.242 0.571 1.00 92.25 197 ILE A N 1
ATOM 1604 C CA . ILE A 1 197 ? 6.830 9.526 -0.467 1.00 92.25 197 ILE A CA 1
ATOM 1605 C C . ILE A 1 197 ? 6.002 10.517 -1.275 1.00 92.25 197 ILE A C 1
ATOM 1607 O O . ILE A 1 197 ? 4.980 11.038 -0.825 1.00 92.25 197 ILE A O 1
ATOM 1611 N N . CYS A 1 198 ? 6.441 10.795 -2.502 1.00 87.88 198 CYS A N 1
ATOM 1612 C CA . CYS A 1 198 ? 5.727 11.737 -3.347 1.00 87.88 198 CYS A CA 1
ATOM 1613 C C . CYS A 1 198 ? 4.307 11.238 -3.662 1.00 87.88 198 CYS A C 1
ATOM 1615 O O . CYS A 1 198 ? 4.085 10.057 -3.923 1.00 87.88 198 CYS A O 1
ATOM 1617 N N . HIS A 1 199 ? 3.344 12.163 -3.653 1.00 84.81 199 HIS A N 1
ATOM 1618 C CA . HIS A 1 199 ? 1.919 11.908 -3.894 1.00 84.81 199 HIS A CA 1
ATOM 1619 C C . HIS A 1 199 ? 1.208 11.008 -2.872 1.00 84.81 199 HIS A C 1
ATOM 1621 O O . HIS A 1 199 ? 0.045 10.655 -3.096 1.00 84.81 199 HIS A O 1
ATOM 1627 N N . MET A 1 200 ? 1.858 10.694 -1.750 1.00 86.81 200 MET A N 1
ATOM 1628 C CA . MET A 1 200 ? 1.281 9.932 -0.650 1.00 86.81 200 MET A CA 1
ATOM 1629 C C . MET A 1 200 ? 1.201 10.798 0.605 1.00 86.81 200 MET A C 1
ATOM 1631 O O . MET A 1 200 ? 2.193 11.025 1.284 1.00 86.81 200 MET A O 1
ATOM 1635 N N . GLY A 1 201 ? 0.004 11.307 0.892 1.00 86.50 201 GLY A N 1
ATOM 1636 C CA . GLY A 1 201 ? -0.279 12.022 2.139 1.00 86.50 201 GLY A CA 1
ATOM 1637 C C . GLY A 1 201 ? -0.679 11.078 3.274 1.00 86.50 201 GLY A C 1
ATOM 1638 O O . GLY A 1 201 ? -0.921 9.887 3.059 1.00 86.50 201 GLY A O 1
ATOM 1639 N N . GLU A 1 202 ? -0.844 11.638 4.469 1.00 86.69 202 GLU A N 1
ATOM 1640 C CA . GLU A 1 202 ? -1.180 10.925 5.704 1.00 86.69 202 GLU A CA 1
ATOM 1641 C C . GLU A 1 202 ? -2.444 10.072 5.558 1.00 86.69 202 GLU A C 1
ATOM 1643 O O . GLU A 1 202 ? -2.496 8.965 6.074 1.00 86.69 202 GLU A O 1
ATOM 1648 N N . GLY A 1 203 ? -3.445 10.523 4.794 1.00 84.56 203 GLY A N 1
ATOM 1649 C CA . GLY A 1 203 ? -4.674 9.752 4.579 1.00 84.56 203 GLY A CA 1
ATOM 1650 C C . GLY A 1 203 ? -4.473 8.440 3.805 1.00 84.56 203 GLY A C 1
ATOM 1651 O O . GLY A 1 203 ? -5.151 7.456 4.091 1.00 84.56 203 GLY A O 1
ATOM 1652 N N . LEU A 1 204 ? -3.555 8.402 2.831 1.00 87.69 204 LEU A N 1
ATOM 1653 C CA . LEU A 1 204 ? -3.218 7.166 2.108 1.00 87.69 204 LEU A CA 1
ATOM 1654 C C . LEU A 1 204 ? -2.262 6.296 2.925 1.00 87.69 204 LEU A C 1
ATOM 1656 O O . LEU A 1 204 ? -2.383 5.075 2.907 1.00 87.69 204 LEU A O 1
ATOM 1660 N N . SER A 1 205 ? -1.357 6.918 3.680 1.00 91.00 205 SER A N 1
ATOM 1661 C CA . SER A 1 205 ? -0.499 6.203 4.623 1.00 91.00 205 SER A CA 1
ATOM 1662 C C . SER A 1 205 ? -1.304 5.542 5.735 1.00 91.00 205 SER A C 1
ATOM 1664 O O . SER A 1 205 ? -1.026 4.400 6.068 1.00 91.00 205 SER A O 1
ATOM 1666 N N . ALA A 1 206 ? -2.327 6.209 6.274 1.00 88.88 206 ALA A N 1
ATOM 1667 C CA . ALA A 1 206 ? -3.202 5.633 7.291 1.00 88.88 206 ALA A CA 1
ATOM 1668 C C . ALA A 1 206 ? -3.947 4.413 6.743 1.00 88.88 206 ALA A C 1
ATOM 1670 O O . ALA A 1 206 ? -4.038 3.394 7.419 1.00 88.88 206 ALA A O 1
ATOM 1671 N N . ASP A 1 207 ? -4.427 4.494 5.497 1.00 87.25 207 ASP A N 1
ATOM 1672 C CA . ASP A 1 207 ? -5.058 3.356 4.830 1.00 87.25 207 ASP A CA 1
ATOM 1673 C C . ASP A 1 207 ? -4.093 2.178 4.651 1.00 87.25 2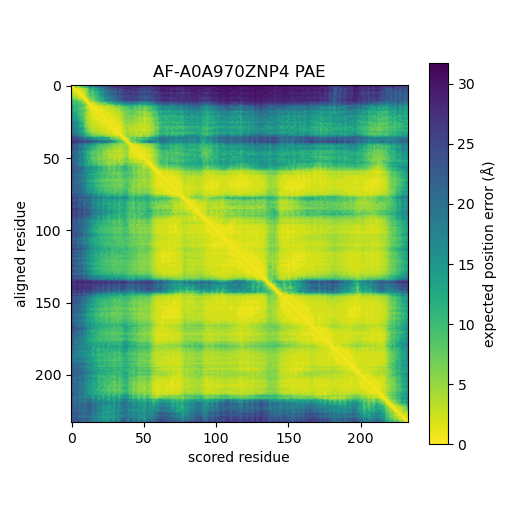07 ASP A C 1
ATOM 1675 O O . ASP A 1 207 ? -4.448 1.044 4.960 1.00 87.25 207 ASP A O 1
ATOM 1679 N N . PHE A 1 208 ? -2.857 2.454 4.229 1.00 92.56 208 PHE A N 1
ATOM 1680 C CA . PHE A 1 208 ? -1.807 1.443 4.152 1.00 92.56 208 PHE A CA 1
ATOM 1681 C C . PHE A 1 208 ? -1.543 0.792 5.516 1.00 92.56 208 PHE A C 1
ATOM 1683 O O . PHE A 1 208 ? -1.594 -0.431 5.619 1.00 92.56 208 PHE A O 1
ATOM 1690 N N . MET A 1 209 ? -1.321 1.592 6.566 1.00 93.00 209 MET A N 1
ATOM 1691 C CA . MET A 1 209 ? -1.034 1.088 7.914 1.00 93.00 209 MET A CA 1
ATOM 1692 C C . MET A 1 209 ? -2.176 0.210 8.447 1.00 93.00 209 MET A C 1
ATOM 1694 O O . MET A 1 209 ? -1.929 -0.856 9.008 1.00 93.00 209 MET A O 1
ATOM 1698 N N . LYS A 1 210 ? -3.429 0.610 8.202 1.00 88.56 210 LYS A N 1
ATOM 1699 C CA . LYS A 1 210 ? -4.624 -0.183 8.521 1.00 88.56 210 LYS A CA 1
ATOM 1700 C C . LYS A 1 210 ? -4.632 -1.529 7.789 1.00 88.56 210 LYS A C 1
ATOM 1702 O O . LYS A 1 210 ? -4.903 -2.557 8.409 1.00 88.56 210 LYS A O 1
ATOM 1707 N N . ASN A 1 211 ? -4.324 -1.526 6.489 1.00 87.75 211 ASN A N 1
ATOM 1708 C CA . ASN A 1 211 ? -4.331 -2.729 5.650 1.00 87.75 211 ASN A CA 1
ATOM 1709 C C . ASN A 1 211 ? -3.245 -3.738 6.052 1.00 87.75 211 ASN A C 1
ATOM 1711 O O . ASN A 1 211 ? -3.455 -4.937 5.906 1.00 87.75 211 ASN A O 1
ATOM 1715 N N . ILE A 1 212 ? -2.133 -3.274 6.631 1.00 91.69 212 ILE A N 1
ATOM 1716 C CA . ILE A 1 212 ? -1.089 -4.150 7.184 1.00 91.69 212 ILE A CA 1
ATOM 1717 C C . ILE A 1 212 ? -1.286 -4.490 8.671 1.00 91.69 212 ILE A C 1
ATOM 1719 O O . ILE A 1 212 ? -0.363 -5.017 9.285 1.00 91.69 212 ILE A O 1
ATOM 1723 N N . GLY A 1 213 ? -2.449 -4.187 9.262 1.00 88.44 213 GLY A N 1
ATOM 1724 C CA . GLY A 1 213 ? -2.826 -4.640 10.609 1.00 88.44 213 GLY A CA 1
ATOM 1725 C C . GLY A 1 213 ? -2.928 -3.559 11.691 1.00 88.44 213 GLY A C 1
ATOM 1726 O O . GLY A 1 213 ? -3.489 -3.829 12.752 1.00 88.44 213 GLY A O 1
ATOM 1727 N N . PHE A 1 214 ? -2.492 -2.319 11.452 1.00 88.81 214 PHE A N 1
ATOM 1728 C CA . PHE A 1 214 ? -2.484 -1.265 12.478 1.00 88.81 214 PHE A CA 1
ATOM 1729 C C . PHE A 1 214 ? -3.789 -0.462 12.523 1.00 88.81 214 PHE A C 1
ATOM 1731 O O . PHE A 1 214 ? -3.904 0.625 11.958 1.00 88.81 214 PHE A O 1
ATOM 1738 N N . GLN A 1 215 ? -4.774 -0.980 13.258 1.00 77.81 215 GLN A N 1
ATOM 1739 C CA . GLN A 1 215 ? -6.145 -0.441 13.301 1.00 77.81 215 GLN A CA 1
ATOM 1740 C C . GLN A 1 215 ? -6.293 0.932 13.964 1.00 77.81 215 GLN A C 1
ATOM 1742 O O . GLN A 1 21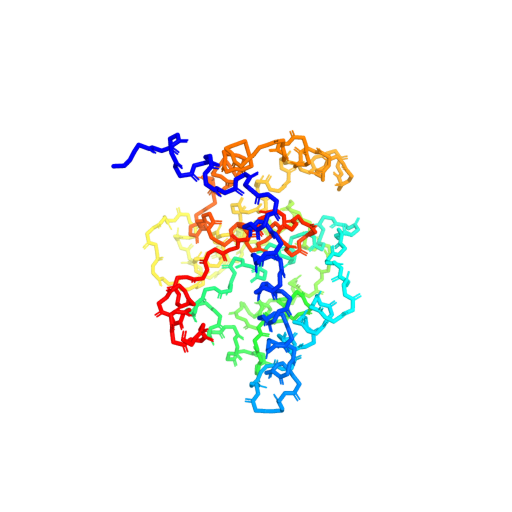5 ? -7.312 1.596 13.787 1.00 77.81 215 GLN A O 1
ATOM 1747 N N . VAL A 1 216 ? -5.292 1.372 14.730 1.00 75.12 216 VAL A N 1
ATOM 1748 C CA . VAL A 1 216 ? -5.291 2.722 15.316 1.00 75.12 216 VAL A CA 1
ATOM 1749 C C . VAL A 1 216 ? -5.224 3.807 14.241 1.00 75.12 216 VAL A C 1
ATOM 1751 O O . VAL A 1 216 ? -5.637 4.941 14.481 1.00 75.12 216 VAL A O 1
ATOM 1754 N N . PHE A 1 217 ? -4.742 3.462 13.042 1.00 79.31 217 PHE A N 1
ATOM 1755 C CA . PHE A 1 217 ? -4.787 4.347 11.893 1.00 79.31 217 PHE A CA 1
ATOM 1756 C C . PHE A 1 217 ? -6.133 4.217 11.196 1.00 79.31 217 PHE A C 1
ATOM 1758 O O . PHE A 1 217 ? -6.423 3.248 10.499 1.00 79.31 217 PHE A O 1
ATOM 1765 N N . VAL A 1 218 ? -6.953 5.248 11.357 1.00 65.06 218 VAL A N 1
ATOM 1766 C CA . VAL A 1 218 ? -8.210 5.390 10.632 1.00 65.06 218 VAL A CA 1
ATOM 1767 C C . VAL A 1 218 ? -8.021 6.488 9.601 1.00 65.06 218 VAL A C 1
ATOM 1769 O O . VAL A 1 218 ? -7.670 7.616 9.944 1.00 65.06 218 VAL A O 1
ATOM 1772 N N . LYS A 1 219 ? -8.257 6.173 8.325 1.00 65.62 219 LYS A N 1
ATOM 1773 C CA . LYS A 1 219 ? -8.352 7.202 7.289 1.00 65.62 219 LYS A CA 1
ATOM 1774 C C . LYS A 1 219 ? -9.601 8.041 7.583 1.00 65.62 219 LYS A C 1
ATOM 1776 O O . LYS A 1 219 ? -10.698 7.484 7.536 1.00 65.62 219 LYS A O 1
ATOM 1781 N N . PRO A 1 220 ? -9.482 9.352 7.855 1.00 54.22 220 PRO A N 1
ATOM 1782 C CA . PRO A 1 220 ? -10.654 10.200 7.968 1.00 54.22 220 PRO A CA 1
ATOM 1783 C C . PRO A 1 220 ? -11.297 10.283 6.584 1.00 54.22 220 PRO A C 1
ATOM 1785 O O . PRO A 1 220 ? -10.723 10.858 5.655 1.00 54.22 220 PRO A O 1
ATOM 1788 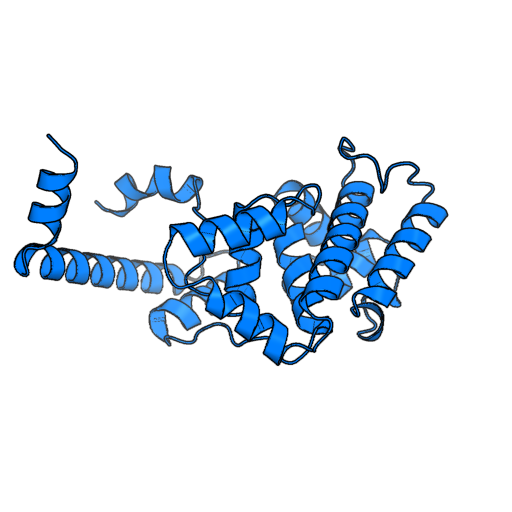N N . ASP A 1 221 ? -12.467 9.673 6.418 1.00 53.75 221 ASP A N 1
ATOM 1789 C CA . ASP A 1 221 ? -13.243 9.847 5.200 1.00 53.75 221 ASP A CA 1
ATOM 1790 C C . ASP A 1 221 ? -14.038 11.154 5.305 1.00 53.75 221 ASP A C 1
ATOM 1792 O O . ASP A 1 221 ? -15.082 11.258 5.954 1.00 53.75 221 ASP A O 1
ATOM 1796 N N . PHE A 1 222 ? -13.495 12.196 4.677 1.00 51.22 222 PHE A N 1
ATOM 1797 C CA . PHE A 1 222 ? -14.101 13.523 4.654 1.00 51.22 222 PHE A CA 1
ATOM 1798 C C . PHE A 1 222 ? -15.455 13.562 3.928 1.00 51.22 222 PHE A C 1
ATOM 1800 O O . PHE A 1 222 ? -16.211 14.514 4.130 1.00 51.22 222 PHE A O 1
ATOM 1807 N N . HIS A 1 223 ? -15.781 12.568 3.092 1.00 47.22 223 HIS A N 1
ATOM 1808 C CA . HIS A 1 223 ? -17.113 12.450 2.500 1.00 47.22 223 HIS A CA 1
ATOM 1809 C C . HIS A 1 223 ? -18.120 11.933 3.529 1.00 47.22 223 HIS A C 1
ATOM 1811 O O . HIS A 1 223 ? -19.184 12.537 3.673 1.00 47.22 223 HIS A O 1
ATOM 1817 N N . PHE A 1 224 ? -17.745 10.937 4.336 1.00 46.81 224 PHE A N 1
ATOM 1818 C CA . PHE A 1 224 ? -18.585 10.469 5.443 1.00 46.81 224 PHE A CA 1
ATOM 1819 C C . PHE A 1 224 ? -18.774 11.521 6.536 1.00 46.81 224 PHE A C 1
ATOM 1821 O O . PHE A 1 224 ? -19.871 11.634 7.067 1.00 46.81 224 PHE A O 1
ATOM 1828 N N . LEU A 1 225 ? -17.770 12.352 6.837 1.00 50.56 225 LEU A N 1
ATOM 1829 C CA . LEU A 1 225 ? -17.917 13.446 7.813 1.00 50.56 225 LEU A CA 1
ATOM 1830 C C . LEU A 1 225 ? -19.050 14.426 7.467 1.00 50.56 225 LEU A C 1
ATOM 1832 O O . LEU A 1 225 ? -19.664 14.991 8.368 1.00 50.56 225 LEU A O 1
ATOM 1836 N N . ARG A 1 226 ? -19.345 14.621 6.176 1.00 52.94 226 ARG A N 1
ATOM 1837 C CA . ARG A 1 226 ? -20.443 15.490 5.720 1.00 52.94 226 ARG A CA 1
ATOM 1838 C C . ARG A 1 226 ? -21.806 14.797 5.738 1.00 52.94 226 ARG A C 1
ATOM 1840 O O . ARG A 1 226 ? -22.809 15.483 5.860 1.00 52.94 226 ARG A O 1
ATOM 1847 N N . GLN A 1 227 ? -21.828 13.470 5.624 1.00 46.94 227 GLN A N 1
ATOM 1848 C CA . GLN A 1 227 ? -23.042 12.644 5.545 1.00 46.94 227 GLN A CA 1
ATOM 1849 C C . GLN A 1 227 ? -23.443 12.034 6.896 1.00 46.94 227 GLN A C 1
ATOM 1851 O O . GLN A 1 227 ? -24.583 11.624 7.091 1.00 46.94 227 GLN A O 1
ATOM 1856 N N . LEU A 1 228 ? -22.516 11.991 7.855 1.00 48.91 228 LEU A N 1
ATOM 1857 C CA . LEU A 1 228 ? -22.727 11.484 9.210 1.00 48.91 228 LEU A CA 1
ATOM 1858 C C . LEU A 1 228 ? -23.929 12.118 9.925 1.00 48.91 228 LEU A C 1
ATOM 1860 O O . LEU A 1 228 ? -24.670 11.362 10.547 1.00 48.91 228 LEU A O 1
ATOM 1864 N N . PRO A 1 229 ? -24.180 13.441 9.828 1.00 55.72 229 PRO A N 1
ATOM 1865 C CA . PRO A 1 229 ? -25.375 14.042 10.418 1.00 55.72 229 PRO A CA 1
ATOM 1866 C C . PRO A 1 229 ? -26.684 13.461 9.868 1.00 55.72 229 PRO A C 1
ATOM 1868 O O . PRO A 1 229 ? -27.620 13.264 10.629 1.00 55.72 229 PRO A O 1
ATOM 1871 N N . GLU A 1 230 ? -26.742 13.134 8.574 1.00 55.06 230 GLU A N 1
ATOM 1872 C CA . GLU A 1 230 ? -27.934 12.561 7.931 1.00 55.06 230 GLU A CA 1
ATOM 1873 C C . GLU A 1 230 ? -28.105 11.066 8.254 1.00 55.06 230 GLU A C 1
ATOM 1875 O O . GLU A 1 230 ? -29.224 10.581 8.403 1.00 55.06 230 GLU A O 1
ATOM 1880 N N . LEU A 1 231 ? -27.001 10.326 8.414 1.00 43.38 231 LEU A N 1
ATOM 1881 C CA . LEU A 1 231 ? -27.011 8.904 8.794 1.00 43.38 231 LEU A CA 1
ATOM 1882 C C . LEU A 1 231 ? -27.281 8.677 10.294 1.00 43.38 231 LEU A C 1
ATOM 1884 O O . LEU A 1 231 ? -27.765 7.609 10.688 1.00 43.38 231 LEU A O 1
ATOM 1888 N N . ALA A 1 232 ? -26.954 9.666 11.129 1.00 47.59 232 ALA A N 1
ATOM 1889 C CA . ALA A 1 232 ? -27.128 9.627 12.577 1.00 47.59 232 ALA A CA 1
ATOM 1890 C C . ALA A 1 232 ? -28.595 9.750 13.027 1.00 47.59 232 ALA A C 1
ATOM 1892 O O . ALA A 1 232 ? -28.932 9.230 14.095 1.00 47.59 232 ALA A O 1
ATOM 1893 N N . GLY A 1 233 ? -29.458 10.334 12.184 1.00 46.12 233 GLY A N 1
ATOM 1894 C CA . GLY A 1 233 ? -30.845 10.670 12.518 1.00 46.12 233 GLY A CA 1
ATOM 1895 C C . GLY A 1 233 ? -30.963 12.025 13.197 1.00 46.12 233 GLY A C 1
ATOM 1896 O O . GLY A 1 233 ? -30.346 12.202 14.272 1.00 46.12 233 GLY A O 1
#

Sequence (233 aa):
MRERDILRLLDTPSVLKRIREQLAHYQRKLVELAEDDQIRDKADQENILRFLRDKQLPIHPATIEEVMKNFASSACSYSVVRRQLTWHIGAIPTVATIADALAGVFSDERFRNDDYWRPSSLKELVLDLAARLRLTDARDRGSREIRPRILRVLHDGASVIETRSKNGPAQYYSDIEWHLTSPETAWKMLSDFSAKICHMGEGLSADFMKNIGFQVFVKPDFHFLRQLPELAG

Radius of gyration: 19.92 Å; Cα contacts (8 Å, |Δi|>4): 238; chains: 1; bounding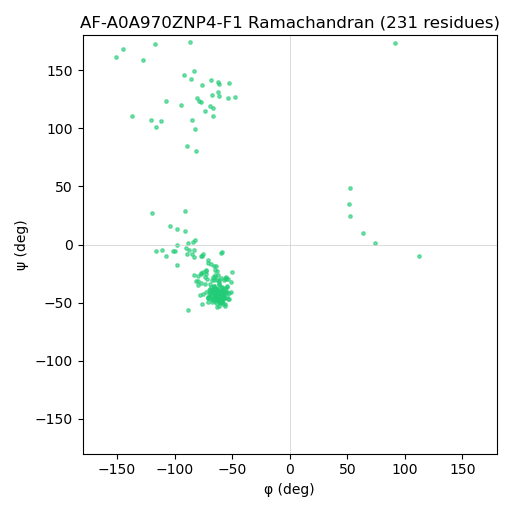 box: 47×39×55 Å

Secondary structure (DSSP, 8-state):
--HHHHHHHHT-HHHHHHHHHHHHHHHHHHHHHHH-TTSS-HHHHHHHHHHHTS-PPPPPPSSHHHHHHHHHHHHTTSHHHHHHHHHHHSS---TTTHHHHHHHHHT-GGGGSGGGGSHHHHHHHHHHHHHHTT-TTTT-TT---HHHHHHHHHHHHHHHHHHHTTT-HHHHHHHHHHTTTSHHHHHHHHHHHHTTSTT--HHHHHHHHHHTT-TT-----HHHHHHHHHHH-

pLDDT: mean 80.93, std 15.33, range [37.31, 97.62]

Foldseek 3Di:
DDPVVVVVVCPDPVNVVVVVVLVLVVLVVQLVVLPPPPPPAVVVSVVSCCCSPVVDAQAADQFLLLLLLLLLLLLQQDPVSQVQLCVQVVHGDDSVCSLVSVCRVQVNNVSVPSVCSQLVNVLVVLVVSCVVVVVVPLVPLPDPDNSSLSSVQSNQLSVLSCVLQVVHRVSSVVVLVVQVPDPVSNQVVLCVSCVRGRSDDSLSSLSSCRNSGNVVRDRPPPVCVVCVVVSSD

Nearest PDB structures (foldseek):
  7uwa-assembly1_m  TM=1.975E-01  e=7.656E+00  Citrus x limon

Solvent-accessible surface area (backbone atoms only — not comparable to full-atom values): 12652 Å² total; per-residue (Å²): 136,58,74,72,56,55,55,58,57,57,69,34,71,69,47,47,48,52,51,52,52,49,52,54,51,50,50,51,54,52,45,57,55,49,68,38,85,82,57,90,47,68,69,60,33,52,53,50,40,36,41,72,74,68,64,49,70,55,60,61,56,89,41,62,35,51,46,42,36,40,42,50,26,32,67,39,59,49,70,74,52,30,52,55,37,17,70,60,64,78,44,80,67,37,60,91,41,35,33,59,21,50,17,54,76,68,72,37,72,58,52,69,38,67,74,39,36,32,36,69,47,34,34,52,52,36,53,50,51,27,59,77,68,65,41,87,42,40,78,49,91,77,60,85,50,62,66,40,44,52,41,28,30,52,33,30,44,22,56,53,47,42,67,59,32,72,79,36,52,69,51,33,49,51,59,53,58,70,32,62,81,42,74,67,46,36,49,49,53,42,46,66,60,23,75,69,21,58,97,37,49,53,57,39,48,21,43,26,43,26,62,49,38,42,69,89,38,68,49,82,54,71,70,52,68,72,44,43,69,71,74,68,108